Protein AF-A0A3C0IX50-F1 (afdb_monomer_lite)

Radius of gyration: 24.24 Å; chains: 1; bounding box: 58×66×54 Å

Foldseek 3Di:
DCVVCVVVVQCCCLQQQLWHWDDDPVDIDIHADALDDDPVPDDPLQDDPLLVQLLVQVLVVLVPPDAQDKDKPVVSLVSCVVPGDVVVVQDLVDLVNLVSNLSSVVVCVVQPQKPWPDFDSVCCSVPVPGMTMIGGHPCSVVPDDDFPDDPVVDPDPVSRSVRSLVSSVVVNVVPPDPDDDPPPPPDDDDDDDDPDPPSSLSNNLSSCCVVPQKDFFDPPPVDTRPSLVVCVVCVVVVQCVDVVPHQWGWDDDPGMIGTDRPDPPPPDPDPPDPDVVNVVVVVVVVVVVVCVVVVVDDDDD

Sequence (301 aa):
MVREREAVLRTYAMDKLGFRLVVHRYFARLEKIPARPEAYMGIPEFKLPMDYALFCCILAYLDRKAVEEQFLLSEVCDDLMATCPAEIGLDWVQYEHRKSLVRALTFAKSVGIIQPVEGDVEQFSFRPETEVLYDVTVVSRYFMRPYPKDLSEFATMRELLAASWIETEAGADVGADLGSDVEDVETVGQTGDNRESTAARRHRIYRELFLCPALYGSESSGSLDPDMVYLRNYRNRIQEDIEARTDFRLELYRNCAMLVLPERRMRYTTYPDAKGISDISLQFAAVARQALAAGELQMQP

pLDDT: mean 80.1, std 16.89, range [29.3, 96.75]

Structure (mmCIF, N/CA/C/O backbone):
data_AF-A0A3C0IX50-F1
#
_entry.id   AF-A0A3C0IX50-F1
#
loop_
_atom_site.group_PDB
_atom_site.id
_atom_site.type_symbol
_atom_site.label_atom_id
_atom_site.label_alt_id
_atom_site.label_comp_id
_atom_site.label_asym_id
_atom_site.label_entity_id
_atom_site.label_seq_id
_atom_site.pdbx_PDB_ins_code
_atom_site.Cartn_x
_atom_site.Cartn_y
_atom_site.Cartn_z
_atom_site.occupancy
_atom_site.B_iso_or_equiv
_atom_site.auth_seq_id
_atom_site.auth_comp_id
_atom_site.auth_asym_id
_atom_site.auth_atom_id
_atom_site.pdbx_PDB_model_num
ATOM 1 N N . MET A 1 1 ? -12.638 -12.725 -15.516 1.00 64.31 1 MET A N 1
ATOM 2 C CA . MET A 1 1 ? -11.394 -12.205 -16.135 1.00 64.31 1 MET A CA 1
ATOM 3 C C . MET A 1 1 ? -10.105 -12.533 -15.365 1.00 64.31 1 MET A C 1
ATOM 5 O O . MET A 1 1 ? -9.322 -13.308 -15.889 1.00 64.31 1 MET A O 1
ATOM 9 N N . VAL A 1 2 ? -9.839 -12.002 -14.154 1.00 75.06 2 VAL A N 1
ATOM 10 C CA . VAL A 1 2 ? -8.566 -12.299 -13.435 1.00 75.06 2 VAL A CA 1
ATOM 11 C C . VAL A 1 2 ? -8.485 -13.760 -12.973 1.00 75.06 2 VAL A C 1
ATOM 13 O O . VAL A 1 2 ? -7.461 -14.398 -13.176 1.00 75.06 2 VAL A O 1
ATOM 16 N N . ARG A 1 3 ? -9.578 -14.319 -12.432 1.00 76.88 3 ARG A N 1
ATOM 17 C CA . ARG A 1 3 ? -9.636 -15.732 -12.000 1.00 76.88 3 ARG A CA 1
ATOM 18 C C . ARG A 1 3 ? -9.418 -16.724 -13.139 1.00 76.88 3 ARG A C 1
ATOM 20 O O . ARG A 1 3 ? -8.683 -17.684 -12.989 1.00 76.88 3 ARG A O 1
ATOM 27 N N . GLU A 1 4 ? -10.018 -16.459 -14.295 1.00 81.25 4 GLU A N 1
ATOM 28 C CA . GLU A 1 4 ? -9.887 -17.313 -15.486 1.00 81.25 4 GLU A CA 1
ATOM 29 C C . GLU A 1 4 ? -8.448 -17.385 -16.015 1.00 81.25 4 GLU A C 1
ATOM 31 O O . GLU A 1 4 ? -8.086 -18.356 -16.669 1.00 81.25 4 GLU A O 1
ATOM 36 N N . ARG A 1 5 ? -7.629 -16.358 -15.754 1.00 85.06 5 ARG A N 1
ATOM 37 C CA . ARG A 1 5 ? -6.235 -16.266 -16.215 1.00 85.06 5 ARG A CA 1
ATOM 38 C C . ARG A 1 5 ? -5.230 -16.268 -15.066 1.00 85.06 5 ARG A C 1
ATOM 40 O O . ARG A 1 5 ? -4.091 -15.848 -15.253 1.00 85.06 5 ARG A O 1
ATOM 47 N N . GLU A 1 6 ? -5.638 -16.736 -13.890 1.00 86.19 6 GLU A N 1
ATOM 48 C CA . GLU A 1 6 ? -4.839 -16.688 -12.664 1.00 86.19 6 GLU A CA 1
ATOM 49 C C . GLU A 1 6 ? -3.461 -17.324 -12.843 1.00 86.19 6 GLU A C 1
ATOM 51 O O . GLU A 1 6 ? -2.470 -16.701 -12.480 1.00 86.19 6 GLU A O 1
ATOM 56 N N . ALA A 1 7 ? -3.389 -18.519 -13.440 1.00 85.69 7 ALA A N 1
ATOM 57 C CA . ALA A 1 7 ? -2.127 -19.227 -13.642 1.00 85.69 7 ALA A CA 1
ATOM 58 C C . ALA A 1 7 ? -1.142 -18.395 -14.478 1.00 85.69 7 ALA A C 1
ATOM 60 O O . ALA A 1 7 ? -0.036 -18.113 -14.033 1.00 85.69 7 ALA A O 1
ATOM 61 N N . VAL A 1 8 ? -1.584 -17.909 -15.641 1.00 86.88 8 VAL A N 1
ATOM 62 C CA . VAL A 1 8 ? -0.748 -17.109 -16.552 1.00 86.88 8 VAL A CA 1
ATOM 63 C C . VAL A 1 8 ? -0.306 -15.798 -15.897 1.00 86.88 8 VAL A C 1
ATOM 65 O O . VAL A 1 8 ? 0.851 -15.399 -16.023 1.00 86.88 8 VAL A O 1
ATOM 68 N N . LEU A 1 9 ? -1.216 -15.126 -15.185 1.00 86.44 9 LEU A N 1
ATOM 69 C CA . LEU A 1 9 ? -0.918 -13.868 -14.502 1.00 86.44 9 LEU A CA 1
ATOM 70 C C . LEU A 1 9 ? 0.032 -14.068 -13.318 1.00 86.44 9 LEU A C 1
ATOM 72 O O . LEU A 1 9 ? 0.926 -13.249 -13.126 1.00 86.44 9 LEU A O 1
ATOM 76 N N . ARG A 1 10 ? -0.139 -15.147 -12.547 1.00 87.06 10 ARG A N 1
ATOM 77 C CA . ARG A 1 10 ? 0.729 -15.497 -11.419 1.00 87.06 10 ARG A CA 1
ATOM 78 C C . ARG A 1 10 ? 2.140 -15.813 -11.900 1.00 87.06 10 ARG A C 1
ATOM 80 O O . ARG A 1 10 ? 3.077 -15.238 -11.359 1.00 87.06 10 ARG A O 1
ATOM 87 N N . THR A 1 11 ? 2.281 -16.653 -12.925 1.00 85.38 11 THR A N 1
ATOM 88 C CA . THR A 1 11 ? 3.582 -16.990 -13.521 1.00 85.38 11 THR A CA 1
ATOM 89 C C . THR A 1 11 ? 4.278 -15.740 -14.047 1.00 85.38 11 THR A C 1
ATOM 91 O O . THR A 1 11 ? 5.413 -15.469 -13.680 1.00 85.38 11 THR A O 1
ATOM 94 N N . TYR A 1 12 ? 3.585 -14.899 -14.823 1.00 86.25 12 TYR A N 1
ATOM 95 C CA . TYR A 1 12 ? 4.187 -13.661 -15.321 1.00 86.25 12 TYR A CA 1
ATOM 96 C C . TYR A 1 12 ? 4.609 -12.710 -14.190 1.00 86.25 12 TYR A C 1
ATOM 98 O O . TYR A 1 12 ? 5.730 -12.196 -14.197 1.00 86.25 12 TYR A O 1
ATOM 106 N N . ALA A 1 13 ? 3.726 -12.481 -13.211 1.00 87.31 13 ALA A N 1
ATOM 107 C CA . ALA A 1 13 ? 4.009 -11.605 -12.080 1.00 87.31 13 ALA A CA 1
ATOM 108 C C . ALA A 1 13 ? 5.220 -12.094 -11.278 1.00 87.31 13 ALA A C 1
ATOM 110 O O . ALA A 1 13 ? 6.080 -11.284 -10.938 1.00 87.31 13 ALA A O 1
ATOM 111 N N . MET A 1 14 ? 5.323 -13.398 -11.032 1.00 85.06 14 MET A N 1
ATOM 112 C CA . MET A 1 14 ? 6.424 -13.976 -10.271 1.00 85.06 14 MET A CA 1
ATOM 113 C C . MET A 1 14 ? 7.727 -14.004 -11.076 1.00 85.06 14 MET A C 1
ATOM 115 O O . MET A 1 14 ? 8.738 -13.455 -10.647 1.00 85.06 14 MET A O 1
ATOM 119 N N . ASP A 1 15 ? 7.713 -14.555 -12.285 1.00 84.38 15 ASP A N 1
ATOM 120 C CA . ASP A 1 15 ? 8.942 -14.799 -13.040 1.00 84.38 15 ASP A CA 1
ATOM 121 C C . ASP A 1 15 ? 9.597 -13.500 -13.509 1.00 84.38 15 ASP A C 1
ATOM 123 O O . ASP A 1 15 ? 10.828 -13.385 -13.516 1.00 84.38 15 ASP A O 1
ATOM 127 N N . LYS A 1 16 ? 8.789 -12.511 -13.909 1.00 84.06 16 LYS A N 1
ATOM 128 C CA . LYS A 1 16 ? 9.282 -11.260 -14.505 1.00 84.06 16 LYS A CA 1
ATOM 129 C C . LYS A 1 16 ? 9.413 -10.135 -13.498 1.00 84.06 16 LYS A C 1
ATOM 131 O O . LYS A 1 16 ? 10.441 -9.467 -13.479 1.00 84.06 16 LYS A O 1
ATOM 136 N N . LEU A 1 17 ? 8.395 -9.933 -12.664 1.00 84.31 17 LEU A N 1
ATOM 137 C CA . LEU A 1 17 ? 8.354 -8.819 -11.711 1.00 84.31 17 LEU A CA 1
ATOM 138 C C . LEU A 1 17 ? 8.765 -9.245 -10.298 1.00 84.31 17 LEU A C 1
ATOM 140 O O . LEU A 1 17 ? 9.033 -8.394 -9.451 1.00 84.31 17 LEU A O 1
ATOM 144 N N . GLY A 1 18 ? 8.783 -10.547 -10.012 1.00 83.62 18 GLY A N 1
ATOM 145 C CA . GLY A 1 18 ? 8.965 -11.040 -8.657 1.00 83.62 18 GLY A CA 1
ATOM 146 C C . GLY A 1 18 ? 7.805 -10.677 -7.728 1.00 83.62 18 GLY A C 1
ATOM 147 O O . GLY A 1 18 ? 8.015 -10.491 -6.536 1.00 83.62 18 GLY A O 1
ATOM 148 N N . PHE A 1 19 ? 6.601 -10.452 -8.252 1.00 87.75 19 PHE A N 1
ATOM 149 C CA . PHE A 1 19 ? 5.441 -10.076 -7.449 1.00 87.75 19 PHE A CA 1
ATOM 150 C C . PHE A 1 19 ? 4.563 -11.284 -7.160 1.00 87.75 19 PHE A C 1
ATOM 152 O O . PHE A 1 19 ? 4.192 -12.039 -8.060 1.00 87.75 19 PHE A O 1
ATOM 159 N N . ARG A 1 20 ? 4.142 -11.409 -5.902 1.00 85.31 20 ARG A N 1
ATOM 160 C CA . ARG A 1 20 ? 3.180 -12.428 -5.496 1.00 85.31 20 ARG A CA 1
ATOM 161 C C . ARG A 1 20 ? 1.766 -11.983 -5.867 1.00 85.31 20 ARG A C 1
ATOM 163 O O . ARG A 1 20 ? 1.311 -10.914 -5.456 1.00 85.31 20 ARG A O 1
ATOM 170 N N . LEU A 1 21 ? 1.060 -12.821 -6.626 1.00 88.12 21 LEU A N 1
ATOM 171 C CA . LEU A 1 21 ? -0.357 -12.640 -6.941 1.00 88.12 21 LEU A CA 1
ATOM 172 C C . LEU A 1 21 ? -1.217 -13.571 -6.078 1.00 88.12 21 LEU A C 1
ATOM 174 O O . LEU A 1 21 ? -1.227 -14.792 -6.269 1.00 88.12 21 LEU A O 1
ATOM 178 N N . VAL A 1 22 ? -1.985 -12.974 -5.170 1.00 87.19 22 VAL A N 1
ATOM 179 C CA . VAL A 1 22 ? -2.975 -13.656 -4.333 1.00 87.19 22 VAL A CA 1
ATOM 180 C C . VAL A 1 22 ? -4.354 -13.453 -4.949 1.00 87.19 22 VAL A C 1
ATOM 182 O O . VAL A 1 22 ? -4.830 -12.324 -5.073 1.00 87.19 22 VAL A O 1
ATOM 185 N N . VAL A 1 23 ? -5.010 -14.546 -5.333 1.00 87.62 23 VAL A N 1
ATOM 186 C CA . VAL A 1 23 ? -6.378 -14.519 -5.861 1.00 87.62 23 VAL A CA 1
ATOM 187 C C . VAL A 1 23 ? -7.292 -15.177 -4.843 1.00 87.62 23 VAL A C 1
ATOM 189 O O . VAL A 1 23 ? -7.172 -16.360 -4.546 1.00 87.62 23 VAL A O 1
ATOM 192 N N . HIS A 1 24 ? -8.202 -14.385 -4.292 1.00 87.56 24 HIS A N 1
ATOM 193 C CA . HIS A 1 24 ? -9.189 -14.817 -3.318 1.00 87.56 24 HIS A CA 1
ATOM 194 C C . HIS A 1 24 ? -10.606 -14.751 -3.921 1.00 87.56 24 HIS A C 1
ATOM 196 O O . HIS A 1 24 ? -10.863 -14.111 -4.952 1.00 87.56 24 HIS A O 1
ATOM 202 N N . ARG A 1 25 ? -11.580 -15.392 -3.259 1.00 85.25 25 ARG A N 1
ATOM 203 C CA . ARG A 1 25 ? -12.992 -15.405 -3.692 1.00 85.25 25 ARG A CA 1
ATOM 204 C C . ARG A 1 25 ? -13.685 -14.036 -3.677 1.00 85.25 25 ARG A C 1
ATOM 206 O O . ARG A 1 25 ? -14.747 -13.911 -4.284 1.00 85.25 25 ARG A O 1
ATOM 213 N N . TYR A 1 26 ? -13.077 -13.005 -3.092 1.00 84.31 26 TYR A N 1
ATOM 214 C CA . TYR A 1 26 ? -13.629 -11.640 -3.082 1.00 84.31 26 TYR A CA 1
ATOM 215 C C . TYR A 1 26 ? -12.727 -10.587 -3.726 1.00 84.31 26 TYR A C 1
ATOM 217 O O . TYR A 1 26 ? -13.220 -9.554 -4.157 1.00 84.31 26 TYR A O 1
ATOM 225 N N . PHE A 1 27 ? -11.427 -10.845 -3.847 1.00 86.50 27 PHE A N 1
ATOM 226 C CA . PHE A 1 27 ? -10.475 -9.862 -4.357 1.00 86.50 27 PHE A CA 1
ATOM 227 C C . PHE A 1 27 ? -9.272 -10.544 -5.008 1.00 86.50 27 PHE A C 1
ATOM 229 O O . PHE A 1 27 ? -9.035 -11.737 -4.818 1.00 86.50 27 PHE A O 1
ATOM 236 N N . ALA A 1 28 ? -8.496 -9.771 -5.759 1.00 88.81 28 ALA A N 1
ATOM 237 C CA . ALA A 1 28 ? -7.160 -10.146 -6.197 1.00 88.81 28 ALA A CA 1
ATOM 238 C C . ALA A 1 28 ? -6.177 -9.080 -5.705 1.00 88.81 28 ALA A C 1
ATOM 240 O O . ALA A 1 28 ? -6.442 -7.886 -5.844 1.00 88.81 28 ALA A O 1
ATOM 241 N N . ARG A 1 29 ? -5.060 -9.511 -5.123 1.00 89.25 29 ARG A N 1
ATOM 242 C CA . ARG A 1 29 ? -4.009 -8.659 -4.562 1.00 89.25 29 ARG A CA 1
ATOM 243 C C . ARG A 1 29 ? -2.690 -8.997 -5.241 1.00 89.25 29 ARG A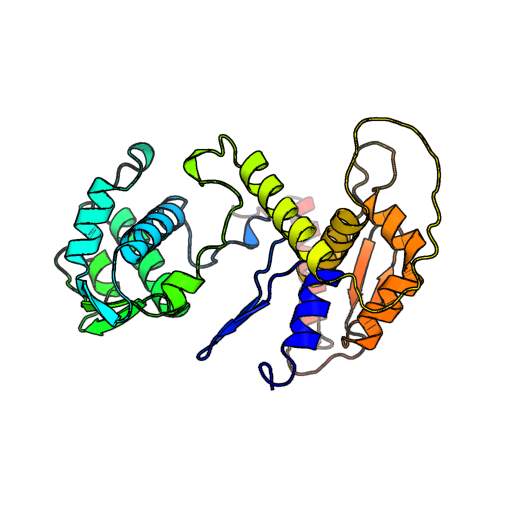 C 1
ATOM 245 O O . ARG A 1 29 ? -2.287 -10.156 -5.267 1.00 89.25 29 ARG A O 1
ATOM 252 N N . LEU A 1 30 ? -2.016 -7.975 -5.758 1.00 89.44 30 LEU A N 1
ATOM 253 C CA . LEU A 1 30 ? -0.656 -8.076 -6.275 1.00 89.44 30 LEU A CA 1
ATOM 254 C C . LEU A 1 30 ? 0.292 -7.367 -5.306 1.00 89.44 30 LEU A C 1
ATOM 256 O O . LEU A 1 30 ? 0.150 -6.167 -5.072 1.00 89.44 30 LEU A O 1
ATOM 260 N N . GLU A 1 31 ? 1.250 -8.103 -4.754 1.00 87.25 31 GLU A N 1
ATOM 261 C CA . GLU A 1 31 ? 2.217 -7.578 -3.789 1.00 87.25 31 GLU A CA 1
ATOM 262 C C . GLU A 1 31 ? 3.341 -6.839 -4.515 1.00 87.25 31 GLU A C 1
ATOM 264 O O . GLU A 1 31 ? 4.321 -7.437 -4.957 1.00 87.25 31 GLU A O 1
ATOM 269 N N . LYS A 1 32 ? 3.177 -5.522 -4.669 1.00 86.44 32 LYS A N 1
ATOM 270 C CA . LYS A 1 32 ? 4.170 -4.660 -5.314 1.00 86.44 32 LYS A CA 1
ATOM 271 C C . LYS A 1 32 ? 5.236 -4.247 -4.307 1.00 86.44 32 LYS A C 1
ATOM 273 O O . LYS A 1 32 ? 4.922 -3.675 -3.265 1.00 86.44 32 LYS A O 1
ATOM 278 N N . ILE A 1 33 ? 6.492 -4.514 -4.641 1.00 82.69 33 ILE A N 1
ATOM 279 C CA . ILE A 1 33 ? 7.654 -4.141 -3.834 1.00 82.69 33 ILE A CA 1
ATOM 280 C C . ILE A 1 33 ? 8.562 -3.277 -4.708 1.00 82.69 33 ILE A C 1
ATOM 282 O O . ILE A 1 33 ? 9.005 -3.757 -5.755 1.00 82.69 33 ILE A O 1
ATOM 286 N N . PRO A 1 34 ? 8.822 -2.013 -4.335 1.00 83.31 34 PRO A N 1
ATOM 287 C CA . PRO A 1 34 ? 9.730 -1.176 -5.098 1.00 83.31 34 PRO A CA 1
ATOM 288 C C . PRO A 1 34 ? 11.158 -1.709 -5.015 1.00 83.31 34 PRO A C 1
ATOM 290 O O . PRO A 1 34 ? 11.591 -2.208 -3.977 1.00 83.31 34 PRO A O 1
ATOM 293 N N . ALA A 1 35 ? 11.896 -1.575 -6.117 1.00 80.69 35 ALA A N 1
ATOM 294 C CA . ALA A 1 35 ? 13.324 -1.872 -6.153 1.00 80.69 35 ALA A CA 1
ATOM 295 C C . ALA A 1 35 ? 14.106 -0.995 -5.164 1.00 80.69 35 ALA A C 1
ATOM 297 O O . ALA A 1 35 ? 14.978 -1.478 -4.443 1.00 80.69 35 ALA A O 1
ATOM 298 N N . ARG A 1 36 ? 13.754 0.292 -5.119 1.00 80.00 36 ARG A N 1
ATOM 299 C CA . ARG A 1 36 ? 14.287 1.291 -4.196 1.00 80.00 36 ARG A CA 1
ATOM 300 C C . ARG A 1 36 ? 13.100 2.039 -3.587 1.00 80.00 36 ARG A C 1
ATOM 302 O O . ARG A 1 36 ? 12.340 2.641 -4.345 1.00 80.00 36 ARG A O 1
ATOM 309 N N . PRO A 1 37 ? 12.869 1.941 -2.268 1.00 82.94 37 PRO A N 1
ATOM 310 C CA . PRO A 1 37 ? 11.805 2.692 -1.616 1.00 82.94 37 PRO A CA 1
ATOM 311 C C . PRO A 1 37 ? 12.089 4.194 -1.681 1.00 82.94 37 PRO A C 1
ATOM 313 O O . PRO A 1 37 ? 13.167 4.632 -1.291 1.00 82.94 37 PRO A O 1
ATOM 316 N N . GLU A 1 38 ? 11.106 4.969 -2.126 1.00 82.44 38 GLU A N 1
ATOM 317 C CA . GLU A 1 38 ? 11.165 6.432 -2.160 1.00 82.44 38 GLU A CA 1
ATOM 318 C C . GLU A 1 38 ? 10.109 7.034 -1.228 1.00 82.44 38 GLU A C 1
ATOM 320 O O . GLU A 1 38 ? 9.065 6.427 -0.980 1.00 82.44 38 GLU A O 1
ATOM 325 N N . ALA A 1 39 ? 10.338 8.256 -0.738 1.00 80.44 39 ALA A N 1
ATOM 326 C CA . ALA A 1 39 ? 9.450 8.906 0.235 1.00 80.44 39 ALA A CA 1
ATOM 327 C C . ALA A 1 39 ? 7.996 9.064 -0.260 1.00 80.44 39 ALA A C 1
ATOM 329 O O . ALA A 1 39 ? 7.060 9.009 0.533 1.00 80.44 39 ALA A O 1
ATOM 330 N N . TYR A 1 40 ? 7.793 9.213 -1.573 1.00 81.69 40 TYR A N 1
ATOM 331 C CA . TYR A 1 40 ? 6.466 9.346 -2.184 1.00 81.69 40 TYR A CA 1
ATOM 332 C C . TYR A 1 40 ? 5.727 8.009 -2.370 1.00 81.69 40 TYR A C 1
ATOM 334 O O . TYR A 1 40 ? 4.562 8.014 -2.759 1.00 81.69 40 TYR A O 1
ATOM 342 N N . MET A 1 41 ? 6.384 6.866 -2.131 1.00 84.25 41 MET A N 1
ATOM 343 C CA . MET A 1 41 ? 5.791 5.529 -2.294 1.00 84.25 41 MET A CA 1
ATOM 344 C C . MET A 1 41 ? 5.033 5.043 -1.051 1.00 84.25 41 MET A C 1
ATOM 346 O O . MET A 1 41 ? 4.517 3.925 -1.046 1.00 84.25 41 MET A O 1
ATOM 350 N N . GLY A 1 42 ? 5.001 5.850 0.011 1.00 86.81 42 G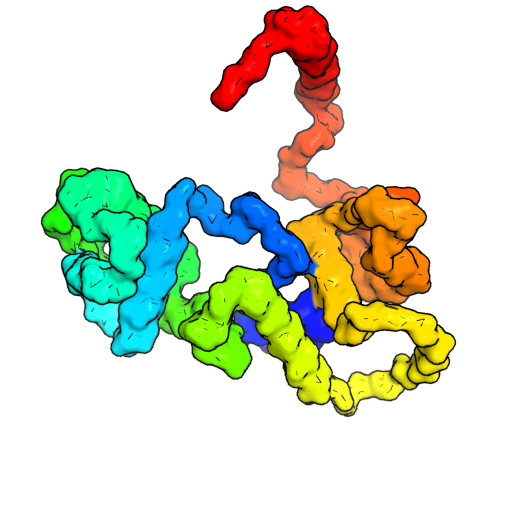LY A N 1
ATOM 351 C CA . GLY A 1 42 ? 4.207 5.586 1.204 1.00 86.81 42 GLY A CA 1
ATOM 352 C C . GLY A 1 42 ? 2.707 5.805 0.988 1.00 86.81 42 GLY A C 1
ATOM 353 O O . GLY A 1 42 ? 2.233 6.040 -0.121 1.00 86.81 42 GLY A O 1
ATOM 354 N N . ILE A 1 43 ? 1.956 5.743 2.084 1.00 90.94 43 ILE A N 1
ATOM 355 C CA . ILE A 1 43 ? 0.529 6.065 2.124 1.00 90.94 43 ILE A CA 1
ATOM 356 C C . ILE A 1 43 ? 0.390 7.596 2.063 1.00 90.94 43 ILE A C 1
ATOM 358 O O . ILE A 1 43 ? 0.832 8.260 3.005 1.00 90.94 43 ILE A O 1
ATOM 362 N N . PRO A 1 44 ? -0.197 8.180 0.999 1.00 89.25 44 PRO A N 1
ATOM 363 C CA . PRO A 1 44 ? -0.251 9.636 0.821 1.00 89.25 44 PRO A CA 1
ATOM 364 C C . PRO A 1 44 ? -1.007 10.372 1.933 1.00 89.25 44 PRO A C 1
A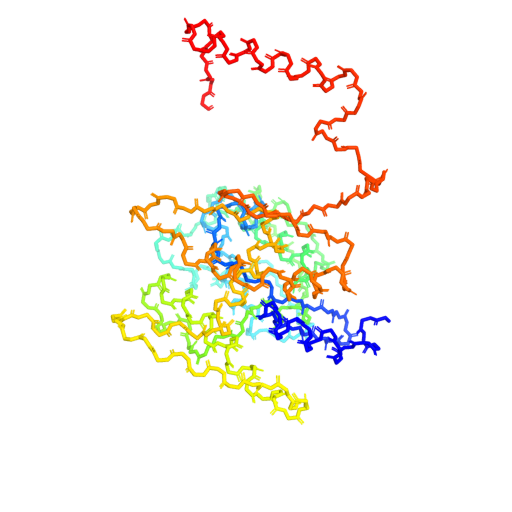TOM 366 O O . PRO A 1 44 ? -0.722 11.532 2.229 1.00 89.25 44 PRO A O 1
ATOM 369 N N . GLU A 1 45 ? -1.982 9.708 2.552 1.00 91.50 45 GLU A N 1
ATOM 370 C CA . GLU A 1 45 ? -2.772 10.254 3.650 1.00 91.50 45 GLU A CA 1
ATOM 371 C C . GLU A 1 45 ? -1.965 10.361 4.951 1.00 91.50 45 GLU A C 1
ATOM 373 O O . GLU A 1 45 ? -2.320 11.167 5.814 1.00 91.50 45 GLU A O 1
ATOM 378 N N . PHE A 1 46 ? -0.895 9.574 5.103 1.00 94.25 46 PHE A N 1
ATOM 379 C CA . PHE A 1 46 ? -0.080 9.540 6.315 1.00 94.25 46 PHE A CA 1
ATOM 380 C C . PHE A 1 46 ? 0.964 10.652 6.276 1.00 94.25 46 PHE A C 1
ATOM 382 O O . PHE A 1 46 ? 1.796 10.738 5.376 1.00 94.25 46 PHE A O 1
ATOM 389 N N . LYS A 1 47 ? 0.915 11.514 7.289 1.00 91.06 47 LYS A N 1
ATOM 390 C CA . LYS A 1 47 ? 1.735 12.722 7.409 1.00 91.06 47 LYS A CA 1
ATOM 391 C C . LYS A 1 47 ? 2.818 12.588 8.467 1.00 91.06 47 LYS A C 1
ATOM 393 O O . LYS A 1 47 ? 3.846 13.248 8.362 1.00 91.06 47 LYS A O 1
ATOM 398 N N . LEU A 1 48 ? 2.579 11.772 9.493 1.00 91.31 48 LEU A N 1
ATOM 399 C CA . LEU A 1 48 ? 3.479 11.602 10.629 1.00 91.31 48 LEU A CA 1
ATOM 400 C C . LEU A 1 48 ? 3.937 10.140 10.743 1.00 91.31 48 LEU A C 1
ATOM 402 O O . LEU A 1 48 ? 3.156 9.239 10.435 1.00 91.31 48 LEU A O 1
ATOM 406 N N . PRO A 1 49 ? 5.148 9.867 11.269 1.00 90.81 49 PRO A N 1
ATOM 407 C CA . PRO A 1 49 ? 5.581 8.500 11.586 1.00 90.81 49 PRO A CA 1
ATOM 408 C C . PRO A 1 49 ? 4.601 7.757 12.506 1.00 90.81 49 PRO A C 1
ATOM 410 O O . PRO A 1 49 ? 4.416 6.548 12.386 1.00 90.81 49 PRO A O 1
ATOM 413 N N . MET A 1 50 ? 3.919 8.501 13.380 1.00 92.06 50 MET A N 1
ATOM 414 C CA . MET A 1 50 ? 2.870 7.989 14.258 1.00 92.06 50 MET A CA 1
ATOM 415 C C . MET A 1 50 ? 1.701 7.356 13.494 1.00 92.06 50 MET A C 1
ATOM 417 O O . MET A 1 50 ? 1.146 6.374 13.970 1.00 92.06 50 MET A O 1
ATOM 421 N N . ASP A 1 51 ? 1.351 7.865 12.309 1.00 94.62 51 ASP A N 1
ATOM 422 C CA . ASP A 1 51 ? 0.256 7.312 11.500 1.00 94.62 51 ASP A CA 1
ATOM 423 C C . ASP A 1 51 ? 0.561 5.862 11.108 1.00 94.62 51 ASP A C 1
ATOM 425 O O . ASP A 1 51 ? -0.275 4.974 11.266 1.00 94.62 51 ASP A O 1
ATOM 429 N N . TYR A 1 52 ? 1.801 5.613 10.673 1.00 92.50 52 TYR A N 1
ATOM 430 C CA . TYR A 1 52 ? 2.285 4.276 10.340 1.00 92.50 52 TYR A CA 1
ATOM 431 C C . TYR A 1 52 ? 2.324 3.368 11.563 1.00 92.50 52 TYR A C 1
ATOM 433 O O . TYR A 1 52 ? 1.900 2.219 11.483 1.00 92.50 52 TYR A O 1
ATOM 441 N N . ALA A 1 53 ? 2.810 3.871 12.695 1.00 91.69 53 ALA A N 1
ATOM 442 C CA . ALA A 1 53 ? 2.908 3.069 13.904 1.00 91.69 53 ALA A CA 1
ATOM 443 C C . ALA A 1 53 ? 1.535 2.665 14.456 1.00 91.69 53 ALA A C 1
ATOM 445 O O . ALA A 1 53 ? 1.320 1.490 14.752 1.00 91.69 53 ALA A O 1
ATOM 446 N N . LEU A 1 54 ? 0.589 3.609 14.529 1.00 94.12 54 LEU A N 1
ATOM 447 C CA . LEU A 1 54 ? -0.788 3.325 14.934 1.00 94.12 54 LEU A CA 1
ATOM 448 C C . LEU A 1 54 ? -1.443 2.341 13.970 1.00 94.12 54 LEU A C 1
ATOM 450 O O . LEU A 1 54 ? -2.089 1.397 14.410 1.00 94.12 54 LEU A O 1
ATOM 454 N N . PHE A 1 55 ? -1.228 2.507 12.665 1.00 95.00 55 PHE A N 1
ATOM 455 C CA . PHE A 1 55 ? -1.738 1.572 11.672 1.00 95.00 55 PHE A CA 1
ATOM 456 C C . PHE A 1 55 ? -1.169 0.154 11.846 1.00 95.00 55 PHE A C 1
ATOM 458 O O . PHE A 1 55 ? -1.934 -0.807 11.839 1.00 95.00 55 PHE A O 1
ATOM 465 N N . CYS A 1 56 ? 0.137 0.003 12.085 1.00 91.19 56 CYS A N 1
ATOM 466 C CA . CYS A 1 56 ? 0.740 -1.297 12.396 1.00 91.19 56 CYS A CA 1
ATOM 467 C C . CYS A 1 56 ? 0.142 -1.925 13.663 1.00 91.19 56 CYS A C 1
ATOM 469 O O . CYS A 1 56 ? -0.133 -3.124 13.684 1.00 91.19 56 CYS A O 1
ATOM 471 N N . CYS A 1 57 ? -0.102 -1.126 14.702 1.00 91.88 57 CYS A N 1
ATOM 472 C CA . CYS A 1 57 ? -0.713 -1.614 15.935 1.00 91.88 57 CYS A CA 1
ATOM 473 C C . CYS A 1 57 ? -2.189 -2.008 15.731 1.00 91.88 57 CYS A C 1
ATOM 475 O O . CYS A 1 57 ? -2.616 -3.033 16.253 1.00 91.88 57 CYS A O 1
ATOM 477 N N . ILE A 1 58 ? -2.946 -1.274 14.904 1.00 94.50 58 ILE A N 1
ATOM 478 C CA . ILE A 1 58 ? -4.306 -1.664 14.492 1.00 94.50 58 ILE A CA 1
ATOM 479 C C . ILE A 1 58 ? -4.271 -3.021 13.785 1.00 94.50 58 ILE A C 1
ATOM 481 O O . ILE A 1 58 ? -5.078 -3.893 14.091 1.00 94.50 58 ILE A O 1
ATOM 485 N N . LEU A 1 59 ? -3.327 -3.238 12.865 1.00 92.81 59 LEU A N 1
ATOM 486 C CA . LEU A 1 59 ? -3.186 -4.532 12.192 1.00 92.81 59 LEU A CA 1
ATOM 487 C C . LEU A 1 59 ? -2.883 -5.661 13.186 1.00 92.81 59 LEU A C 1
ATOM 489 O O . LEU A 1 59 ? -3.471 -6.733 13.073 1.00 92.81 59 LEU A O 1
ATOM 493 N N . ALA A 1 60 ? -2.025 -5.413 14.179 1.00 90.94 60 ALA A N 1
ATOM 494 C CA . ALA A 1 60 ? -1.726 -6.379 15.236 1.00 90.94 60 ALA A CA 1
ATOM 495 C C . ALA A 1 60 ? -2.948 -6.687 16.123 1.00 90.94 60 ALA A C 1
ATOM 497 O O . ALA A 1 60 ? -3.160 -7.840 16.497 1.00 90.94 60 ALA A O 1
ATOM 498 N N . TYR A 1 61 ? -3.774 -5.682 16.427 1.00 93.50 61 TYR A N 1
ATOM 499 C CA . TYR A 1 61 ? -5.047 -5.867 17.127 1.00 93.50 61 TYR A CA 1
ATOM 500 C C . TYR A 1 61 ? -6.020 -6.732 16.314 1.00 93.50 61 TYR A C 1
ATOM 502 O O . TYR A 1 61 ? -6.551 -7.722 16.822 1.00 93.50 61 TYR A O 1
ATOM 510 N N . LEU A 1 62 ? -6.205 -6.408 15.030 1.00 93.94 62 LEU A N 1
ATOM 511 C CA . LEU A 1 62 ? -7.108 -7.128 14.127 1.00 93.94 62 LEU A CA 1
ATOM 512 C C . LEU A 1 62 ? -6.675 -8.578 13.891 1.00 93.94 62 LEU A C 1
ATOM 514 O O . LEU A 1 62 ? -7.518 -9.440 13.647 1.00 93.94 62 LEU A O 1
ATOM 518 N N . ASP A 1 63 ? -5.379 -8.876 13.987 1.00 90.19 63 ASP A N 1
ATOM 519 C CA . ASP A 1 63 ? -4.885 -10.240 13.812 1.00 90.19 63 ASP A CA 1
ATOM 520 C C . ASP A 1 63 ? -5.412 -11.196 14.903 1.00 90.19 63 ASP A C 1
ATOM 522 O O . ASP A 1 63 ? -5.659 -12.379 14.644 1.00 90.19 63 ASP A O 1
ATOM 526 N N . ARG A 1 64 ? -5.705 -10.671 16.099 1.00 91.44 64 ARG A N 1
ATOM 527 C CA . ARG A 1 64 ? -6.286 -11.430 17.220 1.00 91.44 64 ARG A CA 1
ATOM 528 C C . ARG A 1 64 ? -7.804 -11.628 17.122 1.00 91.44 64 ARG A C 1
ATOM 530 O O . ARG A 1 64 ? -8.351 -12.413 17.891 1.00 91.44 64 ARG A O 1
ATOM 537 N N . LYS A 1 65 ? -8.479 -10.940 16.197 1.00 93.12 65 LYS A N 1
ATOM 538 C CA . LYS A 1 65 ? -9.946 -10.894 16.064 1.00 93.12 65 LYS A CA 1
ATOM 539 C C . LYS A 1 65 ? -10.451 -11.781 14.932 1.00 93.12 65 LYS A C 1
ATOM 541 O O . LYS A 1 65 ? -9.838 -11.831 13.870 1.00 93.12 65 LYS A O 1
ATOM 546 N N . ALA A 1 66 ? -11.570 -12.475 15.098 1.00 92.19 66 ALA A N 1
ATOM 547 C CA . ALA A 1 66 ? -12.136 -13.281 14.019 1.00 92.19 66 ALA A CA 1
ATOM 548 C C . ALA A 1 66 ? -12.626 -12.404 12.847 1.00 92.19 66 ALA A C 1
ATOM 550 O O . ALA A 1 66 ? -12.928 -11.222 12.992 1.00 92.19 66 ALA A O 1
ATOM 551 N N . VAL A 1 67 ? -12.691 -12.988 11.649 1.00 91.00 67 VAL A N 1
ATOM 552 C CA . VAL A 1 67 ? -13.335 -12.335 10.498 1.00 91.00 67 VAL A CA 1
ATOM 553 C C . VAL A 1 67 ? -14.820 -12.143 10.814 1.00 91.00 67 VAL A C 1
ATOM 555 O O . VAL A 1 67 ? -15.427 -13.059 11.361 1.00 91.00 67 VAL A O 1
ATOM 558 N N . GLU A 1 68 ? -15.384 -10.990 10.443 1.00 91.31 68 GLU A N 1
ATOM 559 C CA . GLU A 1 68 ? -16.760 -10.570 10.766 1.00 91.31 68 GLU A CA 1
ATOM 560 C C . GLU A 1 68 ? -17.013 -10.360 12.274 1.00 91.31 68 GLU A C 1
ATOM 562 O O . GLU A 1 68 ? -18.155 -10.194 12.692 1.00 91.31 68 GLU A O 1
ATOM 567 N N . GLU A 1 69 ? -15.962 -10.327 13.104 1.00 95.75 69 GLU A N 1
ATOM 568 C CA . GLU A 1 69 ? -16.088 -9.918 14.504 1.00 95.75 69 GLU A CA 1
ATOM 569 C C . GLU A 1 69 ? -16.283 -8.401 14.610 1.00 95.75 69 GLU A C 1
ATOM 571 O O . GLU A 1 69 ? -15.615 -7.624 13.919 1.00 95.75 69 GLU A O 1
ATOM 576 N N . GLN A 1 70 ? -17.183 -8.001 15.507 1.00 96.19 70 GLN A N 1
ATOM 577 C CA . GLN A 1 70 ? -17.449 -6.610 15.846 1.00 96.19 70 GLN A CA 1
ATOM 578 C C . GLN A 1 70 ? -16.520 -6.107 16.942 1.00 96.19 70 GLN A C 1
ATOM 580 O O . GLN A 1 70 ? -16.238 -6.823 17.903 1.00 96.19 70 GLN A O 1
ATOM 585 N N . PHE A 1 71 ? -16.080 -4.859 16.816 1.00 96.31 71 PHE A N 1
ATOM 586 C CA . PHE A 1 71 ? -15.307 -4.181 17.848 1.00 96.31 71 PHE A CA 1
ATOM 587 C C . PHE A 1 71 ? -15.588 -2.678 17.871 1.00 96.31 71 PHE A C 1
ATOM 589 O O . PHE A 1 71 ? -15.966 -2.069 16.864 1.00 96.31 71 PHE A O 1
ATOM 596 N N . LEU A 1 72 ? -15.380 -2.080 19.040 1.00 96.38 72 LEU A N 1
ATOM 597 C CA . LEU A 1 72 ? -15.579 -0.655 19.273 1.00 96.38 72 LEU A CA 1
ATOM 598 C C . LEU A 1 72 ? -14.266 0.120 19.131 1.00 96.38 72 LEU A C 1
ATOM 600 O O . LEU A 1 72 ? -13.175 -0.395 19.381 1.00 96.38 72 LEU A O 1
ATOM 604 N N . LEU A 1 73 ? -14.371 1.398 18.765 1.00 94.69 73 LEU A N 1
ATOM 605 C CA . LEU A 1 73 ? -13.225 2.310 18.716 1.00 94.69 73 LEU A CA 1
ATOM 606 C C . LEU A 1 73 ? -12.520 2.437 20.077 1.00 94.69 73 LEU A C 1
ATOM 608 O O . LEU A 1 73 ? -11.296 2.505 20.129 1.00 94.69 73 LEU A O 1
ATOM 612 N N . SER A 1 74 ? -13.288 2.439 21.164 1.00 94.38 74 SER A N 1
ATOM 613 C CA . SER A 1 74 ? -12.795 2.481 22.544 1.00 94.38 74 SER A CA 1
ATOM 614 C C . SER A 1 74 ? -11.867 1.298 22.856 1.00 94.38 74 SER A C 1
ATOM 616 O O . SER A 1 74 ? -10.758 1.508 23.342 1.00 94.38 74 SER A O 1
ATOM 618 N N . GLU A 1 75 ? -12.252 0.079 22.464 1.00 94.62 75 GLU A N 1
ATOM 619 C CA . GLU A 1 75 ? -11.418 -1.122 22.626 1.00 94.62 75 GLU A CA 1
ATOM 620 C C . GLU A 1 75 ? -10.083 -1.011 21.884 1.00 94.62 75 GLU A C 1
ATOM 622 O O . GLU A 1 75 ? -9.041 -1.405 22.408 1.00 94.62 75 GLU A O 1
ATOM 627 N N . VAL A 1 76 ? -10.101 -0.459 20.666 1.00 94.31 76 VAL A N 1
ATOM 628 C CA . VAL A 1 76 ? -8.874 -0.221 19.896 1.00 94.31 76 VAL A CA 1
ATOM 629 C C . VAL A 1 76 ? -7.998 0.800 20.610 1.00 94.31 76 VAL A C 1
ATOM 631 O O . VAL A 1 76 ? -6.801 0.580 20.746 1.00 94.31 76 VAL A O 1
ATOM 634 N N . CYS A 1 77 ? -8.564 1.904 21.096 1.00 93.56 77 CYS A N 1
ATOM 635 C CA . CYS A 1 77 ? -7.812 2.925 21.824 1.00 93.56 77 CYS A CA 1
ATOM 636 C C . CYS A 1 77 ? -7.100 2.358 23.061 1.00 93.56 77 CYS A C 1
ATOM 638 O O . CYS A 1 77 ? -5.938 2.703 23.295 1.00 93.56 77 CYS A O 1
ATOM 640 N N . ASP A 1 78 ? -7.766 1.483 23.815 1.00 92.62 78 ASP A N 1
ATOM 641 C CA . ASP A 1 78 ? -7.199 0.834 24.999 1.00 92.62 78 ASP A CA 1
ATOM 642 C C . ASP A 1 78 ? -6.074 -0.142 24.632 1.00 92.62 78 ASP A C 1
ATOM 644 O O . ASP A 1 78 ? -4.994 -0.112 25.226 1.00 92.62 78 ASP A O 1
ATOM 648 N N . ASP A 1 79 ? -6.281 -0.962 23.601 1.00 93.25 79 ASP A N 1
ATOM 649 C CA . ASP A 1 79 ? -5.272 -1.912 23.131 1.00 93.25 79 ASP A CA 1
ATOM 650 C C . ASP A 1 79 ? -4.033 -1.217 22.549 1.00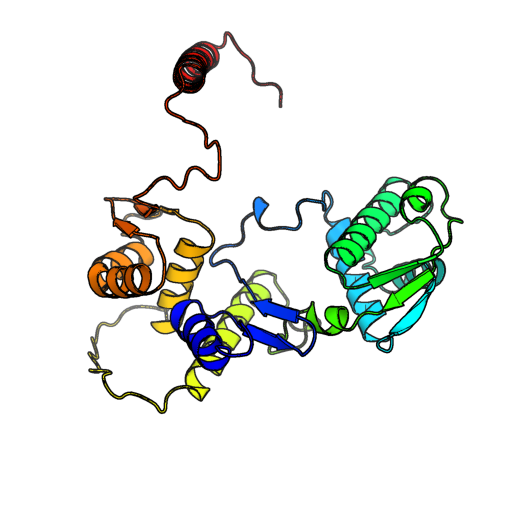 93.25 79 ASP A C 1
ATOM 652 O O . ASP A 1 79 ? -2.892 -1.623 22.793 1.00 93.25 79 ASP A O 1
ATOM 656 N N . LEU A 1 80 ? -4.247 -0.116 21.826 1.00 91.94 80 LEU A N 1
ATOM 657 C CA . LEU A 1 80 ? -3.177 0.709 21.286 1.00 91.94 80 LEU A CA 1
ATOM 658 C C . LEU A 1 80 ? -2.350 1.355 22.399 1.00 91.94 80 LEU A C 1
ATOM 660 O O . LEU A 1 80 ? -1.131 1.395 22.273 1.00 91.94 80 LEU A O 1
ATOM 664 N N . MET A 1 81 ? -2.953 1.804 23.505 1.00 89.25 81 MET A N 1
ATOM 665 C CA . MET A 1 81 ? -2.178 2.302 24.653 1.00 89.25 81 MET A CA 1
ATOM 666 C C . MET A 1 81 ? -1.287 1.222 25.277 1.00 89.25 81 MET A C 1
ATOM 668 O O . MET A 1 81 ? -0.221 1.546 25.795 1.00 89.25 81 MET A O 1
ATOM 672 N N . ALA A 1 82 ? -1.697 -0.048 25.216 1.00 88.19 82 ALA A N 1
ATOM 673 C CA . ALA A 1 82 ? -0.916 -1.164 25.743 1.00 88.19 82 ALA A CA 1
ATOM 674 C C . ALA A 1 82 ? 0.181 -1.653 24.779 1.00 88.19 82 ALA A C 1
ATOM 676 O O . ALA A 1 82 ? 1.230 -2.115 25.227 1.00 88.19 82 ALA A O 1
ATOM 677 N N . THR A 1 83 ? -0.061 -1.574 23.467 1.00 86.44 83 THR A N 1
ATOM 678 C CA . THR A 1 83 ? 0.791 -2.200 22.437 1.00 86.44 83 THR A CA 1
ATOM 679 C C . THR A 1 83 ? 1.730 -1.211 21.744 1.00 86.44 83 THR A C 1
ATOM 681 O O . THR A 1 83 ? 2.765 -1.608 21.207 1.00 86.44 83 THR A O 1
ATOM 684 N N . CYS A 1 84 ? 1.381 0.077 21.717 1.00 85.69 84 CYS A N 1
ATOM 685 C CA . CYS A 1 84 ? 2.161 1.090 21.015 1.00 85.69 84 CYS A CA 1
ATOM 686 C C . CYS A 1 84 ? 3.556 1.256 21.657 1.00 85.69 84 CYS A C 1
ATOM 688 O O . CYS A 1 84 ? 3.657 1.310 22.885 1.00 85.69 84 CYS A O 1
ATOM 690 N N . PRO A 1 85 ? 4.635 1.365 20.856 1.00 82.81 85 PRO A N 1
ATOM 691 C CA . PRO A 1 85 ? 5.980 1.597 21.374 1.00 82.81 85 PRO A CA 1
ATOM 692 C C . PRO A 1 85 ? 6.059 2.828 22.284 1.00 82.81 85 PRO A C 1
ATOM 694 O O . PRO A 1 85 ? 5.503 3.887 21.974 1.00 82.81 85 PRO A O 1
ATOM 697 N N . ALA A 1 86 ? 6.790 2.704 23.393 1.00 81.00 86 ALA A N 1
ATOM 698 C CA . ALA A 1 86 ? 6.896 3.754 24.407 1.00 81.00 86 ALA A CA 1
ATOM 699 C C . ALA A 1 86 ? 7.488 5.062 23.849 1.00 81.00 86 ALA A C 1
ATOM 701 O O . ALA A 1 86 ? 7.152 6.148 24.319 1.00 81.00 86 ALA A O 1
ATOM 702 N N . GLU A 1 87 ? 8.321 4.973 22.811 1.00 81.50 87 GLU A N 1
ATOM 703 C CA . GLU A 1 87 ? 8.953 6.105 22.129 1.00 81.50 87 GLU A CA 1
ATOM 704 C C . GLU A 1 87 ? 7.947 7.032 21.436 1.00 81.50 87 GLU A C 1
ATOM 706 O O . GLU A 1 87 ? 8.257 8.195 21.178 1.00 81.50 87 GLU A O 1
ATOM 711 N N . ILE A 1 88 ? 6.748 6.536 21.126 1.00 82.06 88 ILE A N 1
ATOM 712 C CA . ILE A 1 88 ? 5.700 7.311 20.452 1.00 82.06 88 ILE A CA 1
ATOM 713 C C . ILE A 1 88 ? 4.974 8.228 21.437 1.00 82.06 88 ILE A C 1
ATOM 715 O O . ILE A 1 88 ? 4.434 9.251 21.019 1.00 82.06 88 ILE A O 1
ATOM 719 N N . GLY A 1 89 ? 4.983 7.895 22.735 1.00 85.31 89 GLY A N 1
ATOM 720 C CA . GLY A 1 89 ? 4.346 8.704 23.776 1.00 85.31 89 GLY A CA 1
ATOM 721 C C . GLY A 1 89 ? 2.848 8.899 23.535 1.00 85.31 89 GLY A C 1
ATOM 722 O O . GLY A 1 89 ? 2.356 10.025 23.605 1.00 85.31 89 GLY A O 1
ATOM 723 N N . LEU A 1 90 ? 2.138 7.819 23.187 1.00 90.38 90 LEU A N 1
ATOM 724 C CA . LEU A 1 90 ? 0.727 7.874 22.814 1.00 90.38 90 LEU A CA 1
ATOM 725 C C . LEU A 1 90 ? -0.139 8.411 23.962 1.00 90.38 90 LEU A C 1
ATOM 727 O O . LEU A 1 90 ? -0.097 7.916 25.083 1.00 90.38 90 LEU A O 1
ATOM 731 N N . ASP A 1 91 ? -0.948 9.415 23.644 1.00 90.50 91 ASP A N 1
ATOM 732 C CA . ASP A 1 91 ? -1.805 10.118 24.598 1.00 90.50 91 ASP A CA 1
ATOM 733 C C . ASP A 1 91 ? -3.046 10.664 23.886 1.00 90.50 91 ASP A C 1
ATOM 735 O O . ASP A 1 91 ? -2.946 11.559 23.040 1.00 90.50 91 ASP A O 1
ATOM 739 N N . TRP A 1 92 ? -4.222 10.139 24.233 1.00 91.25 92 TRP A N 1
ATOM 740 C CA . TRP A 1 92 ? -5.491 10.525 23.619 1.00 91.25 92 TRP A CA 1
ATOM 741 C C . TRP A 1 92 ? -5.996 11.905 24.039 1.00 91.25 92 TRP A C 1
ATOM 743 O O . TRP A 1 92 ? -6.916 12.415 23.401 1.00 91.25 92 TRP A O 1
ATOM 753 N N . VAL A 1 93 ? -5.392 12.564 25.035 1.00 89.94 93 VAL A N 1
ATOM 754 C CA . VAL A 1 93 ? -5.677 13.974 25.358 1.00 89.94 93 VAL A CA 1
ATOM 755 C C . VAL A 1 93 ? -5.143 14.900 24.261 1.00 89.94 93 VAL A C 1
ATOM 757 O O . VAL A 1 93 ? -5.722 15.961 23.992 1.00 89.94 93 VAL A O 1
ATOM 760 N N . GLN A 1 94 ? -4.107 14.477 23.538 1.00 91.31 94 GLN A N 1
ATOM 761 C CA . GLN A 1 94 ? -3.500 15.266 22.473 1.00 91.31 94 GLN A CA 1
ATOM 762 C C . GLN A 1 94 ? -4.286 15.154 21.163 1.00 91.31 94 GLN A C 1
ATOM 764 O O . GLN A 1 94 ? -4.505 14.073 20.615 1.00 91.31 94 GLN A O 1
ATOM 769 N N . TYR A 1 95 ? -4.678 16.309 20.621 1.00 92.56 95 TYR A N 1
ATOM 770 C CA . TYR A 1 95 ? -5.435 16.397 19.368 1.00 92.56 95 TYR A CA 1
ATOM 771 C C . TYR A 1 95 ? -4.698 15.764 18.180 1.00 92.56 95 TYR A C 1
ATOM 773 O O . TYR A 1 95 ? -5.314 15.059 17.382 1.00 92.56 95 TYR A O 1
ATOM 781 N N . GLU A 1 96 ? -3.382 15.969 18.078 1.00 92.12 96 GLU A N 1
ATOM 782 C CA . GLU A 1 96 ? -2.579 15.409 16.986 1.00 92.12 96 GLU A CA 1
ATOM 783 C C . GLU A 1 96 ? 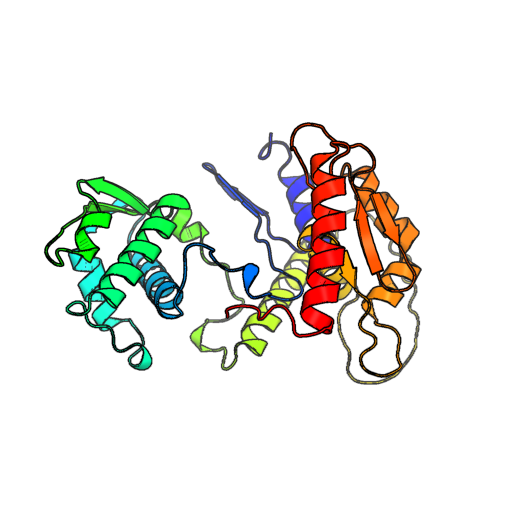-2.586 13.876 16.992 1.00 92.12 96 GLU A C 1
ATOM 785 O O . GLU A 1 96 ? -2.729 13.271 15.933 1.00 92.12 96 GLU A O 1
ATOM 790 N N . HIS A 1 97 ? -2.537 13.240 18.168 1.00 94.06 97 HIS A N 1
ATOM 791 C CA . HIS A 1 97 ? -2.587 11.780 18.295 1.00 94.06 97 HIS A CA 1
ATOM 792 C C . HIS A 1 97 ? -3.942 11.223 17.861 1.00 94.06 97 HIS A C 1
ATOM 794 O O . HIS A 1 97 ? -4.004 10.274 17.076 1.00 94.06 97 HIS A O 1
ATOM 800 N N . ARG A 1 98 ? -5.036 11.865 18.293 1.00 94.44 98 ARG A N 1
ATOM 801 C CA . ARG A 1 98 ? -6.385 11.497 17.843 1.00 94.44 98 ARG A CA 1
ATOM 802 C C . ARG A 1 98 ? -6.514 11.628 16.331 1.00 94.44 98 ARG A C 1
ATOM 804 O O . ARG A 1 98 ? -7.020 10.725 15.675 1.00 94.44 98 ARG A O 1
ATOM 811 N N . LYS A 1 99 ? -5.991 12.712 15.755 1.00 95.12 99 LYS A N 1
ATOM 812 C CA . LYS A 1 99 ? -6.001 12.932 14.305 1.00 95.12 99 LYS A CA 1
ATOM 813 C C . LYS A 1 99 ? -5.174 11.882 13.553 1.00 95.12 99 LYS A C 1
ATOM 815 O O . LYS A 1 99 ? -5.585 11.467 12.472 1.00 95.12 99 LYS A O 1
ATOM 820 N N . SER A 1 100 ? -4.042 11.443 14.105 1.00 95.44 100 SER A N 1
ATOM 821 C CA . SER A 1 100 ? -3.239 10.337 13.561 1.00 95.44 100 SER A CA 1
ATOM 822 C C . SER A 1 100 ? -4.020 9.021 13.550 1.00 95.44 100 SER A C 1
ATOM 824 O O . SER A 1 100 ? -4.041 8.331 12.530 1.00 95.44 100 SER A O 1
ATOM 826 N N . LEU A 1 101 ? -4.751 8.713 14.630 1.00 95.25 101 LEU A N 1
ATOM 827 C CA . LEU A 1 101 ? -5.621 7.534 14.680 1.00 95.25 101 LEU A CA 1
ATOM 828 C C . LEU A 1 101 ? -6.739 7.606 13.634 1.00 95.25 101 LEU A C 1
ATOM 830 O O . LEU A 1 101 ? -6.965 6.638 12.910 1.00 95.25 101 LEU A O 1
ATOM 834 N N . VAL A 1 102 ? -7.402 8.760 13.503 1.00 95.75 102 VAL A N 1
ATOM 835 C CA . VAL A 1 102 ? -8.445 8.958 12.484 1.00 95.75 102 VAL A CA 1
ATOM 836 C C . VAL A 1 102 ? -7.886 8.742 11.078 1.00 95.75 102 VAL A C 1
ATOM 838 O O . VAL A 1 102 ? -8.529 8.065 10.277 1.00 95.75 102 VAL A O 1
ATOM 841 N N . ARG A 1 103 ? -6.680 9.245 10.768 1.00 96.69 103 ARG A N 1
ATOM 842 C CA . ARG A 1 103 ? -6.021 8.991 9.472 1.00 96.69 103 ARG A CA 1
ATOM 843 C C . ARG A 1 103 ? -5.776 7.497 9.246 1.00 96.69 103 ARG A C 1
ATOM 845 O O . ARG A 1 103 ? -6.118 6.990 8.179 1.00 96.69 103 ARG A O 1
ATOM 852 N N . ALA A 1 104 ? -5.248 6.792 10.247 1.00 96.38 104 ALA A N 1
ATOM 853 C CA . ALA A 1 104 ? -4.972 5.359 10.165 1.00 96.38 104 ALA A CA 1
ATOM 854 C C . ALA A 1 104 ? -6.247 4.518 9.962 1.00 96.38 104 ALA A C 1
ATOM 856 O O . ALA A 1 104 ? -6.287 3.668 9.073 1.00 96.38 104 ALA A O 1
ATOM 857 N N . LEU A 1 105 ? -7.313 4.789 10.721 1.00 96.06 105 LEU A N 1
ATOM 858 C CA . LEU A 1 105 ? -8.600 4.092 10.591 1.00 96.06 105 LEU A CA 1
ATOM 859 C C . LEU A 1 105 ? -9.314 4.425 9.278 1.00 96.06 105 LEU A C 1
ATOM 861 O O . LEU A 1 105 ? -9.888 3.543 8.642 1.00 96.06 105 LEU A O 1
ATOM 865 N N . THR A 1 106 ? -9.242 5.680 8.829 1.00 95.88 106 THR A N 1
ATOM 866 C CA . THR A 1 106 ? -9.808 6.094 7.536 1.00 95.88 106 THR A CA 1
ATOM 867 C C . THR A 1 106 ? -9.107 5.383 6.381 1.00 95.88 106 THR A C 1
ATOM 869 O O . THR A 1 106 ? -9.772 4.916 5.456 1.00 95.88 106 THR A O 1
ATOM 872 N N . PHE A 1 107 ? -7.782 5.231 6.452 1.00 95.94 107 PHE A N 1
ATOM 873 C CA . PHE A 1 107 ? -7.028 4.438 5.483 1.00 95.94 107 PHE A CA 1
ATOM 874 C C . PHE A 1 107 ? -7.380 2.943 5.561 1.00 95.94 107 PHE A C 1
ATOM 876 O O . PHE A 1 107 ? -7.631 2.308 4.538 1.00 95.94 107 PHE A O 1
ATOM 883 N N . ALA A 1 108 ? -7.484 2.375 6.766 1.00 95.56 108 ALA A N 1
ATOM 884 C CA . ALA A 1 108 ? -7.911 0.986 6.945 1.00 95.56 108 ALA A CA 1
ATOM 885 C C . ALA A 1 108 ? -9.301 0.734 6.328 1.00 95.56 108 ALA A C 1
ATOM 887 O O . ALA A 1 108 ? -9.510 -0.278 5.656 1.00 95.56 108 ALA A O 1
ATOM 888 N N . LYS A 1 109 ? -10.231 1.683 6.487 1.00 94.94 109 LYS A N 1
ATOM 889 C CA . LYS A 1 109 ? -11.550 1.671 5.846 1.00 94.94 109 LYS A CA 1
ATOM 890 C C . LYS A 1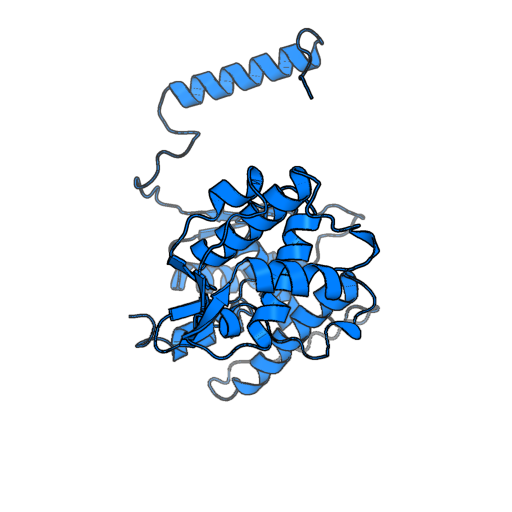 109 ? -11.456 1.779 4.322 1.00 94.94 109 LYS A C 1
ATOM 892 O O . LYS A 1 109 ? -12.135 1.030 3.629 1.00 94.94 109 LYS A O 1
ATOM 897 N N . SER A 1 110 ? -10.638 2.684 3.779 1.00 94.25 110 SER A N 1
ATOM 898 C CA . SER A 1 110 ? -10.553 2.906 2.324 1.00 94.25 110 SER A CA 1
ATOM 899 C C . SER A 1 110 ? -9.969 1.706 1.570 1.00 94.25 110 SER A C 1
ATOM 901 O O . SER A 1 110 ? -10.410 1.399 0.463 1.00 94.25 110 SER A O 1
ATOM 903 N N . VAL A 1 111 ? -9.028 0.989 2.190 1.00 92.00 111 VAL A N 1
ATOM 904 C CA . VAL A 1 111 ? -8.467 -0.271 1.671 1.00 92.00 111 VAL A CA 1
ATOM 905 C C . VAL A 1 111 ? -9.408 -1.461 1.927 1.00 92.00 111 VAL A C 1
ATOM 907 O O . VAL A 1 111 ? -9.256 -2.520 1.318 1.00 92.00 111 VAL A O 1
ATOM 910 N N . GLY A 1 112 ? -10.406 -1.288 2.798 1.00 92.88 112 GLY A N 1
ATOM 911 C CA . GLY A 1 112 ? -11.412 -2.292 3.128 1.00 92.88 112 GLY A CA 1
ATOM 912 C C . GLY A 1 112 ? -10.953 -3.317 4.160 1.00 92.88 112 GLY A C 1
ATOM 913 O O . GLY A 1 112 ? -11.479 -4.420 4.164 1.00 92.88 112 GLY A O 1
ATOM 914 N N . ILE A 1 113 ? -9.973 -2.989 5.008 1.00 94.81 113 ILE A N 1
ATOM 915 C CA . ILE A 1 113 ? -9.482 -3.819 6.128 1.00 94.81 113 ILE A CA 1
ATOM 916 C C . ILE A 1 113 ? -10.530 -3.903 7.247 1.00 94.81 113 ILE A C 1
ATOM 918 O O . ILE A 1 113 ? -10.700 -4.951 7.870 1.00 94.81 113 ILE A O 1
ATOM 922 N N . ILE A 1 114 ? -11.235 -2.795 7.470 1.00 95.88 114 ILE A N 1
ATOM 923 C CA . ILE A 1 114 ? -12.325 -2.653 8.437 1.00 95.88 114 ILE A CA 1
ATOM 924 C C . ILE A 1 114 ? -13.533 -2.035 7.740 1.00 95.88 114 ILE A C 1
ATOM 926 O O . ILE A 1 114 ? -13.375 -1.243 6.807 1.00 95.88 114 ILE A O 1
ATOM 930 N N . GLN A 1 115 ? -14.730 -2.364 8.210 1.00 95.00 115 GLN A N 1
ATOM 931 C CA . GLN A 1 115 ? -15.977 -1.812 7.693 1.00 95.00 115 GLN A CA 1
ATOM 932 C C . GLN A 1 115 ? -16.737 -1.128 8.837 1.00 95.00 115 GLN A C 1
ATOM 934 O O . GLN A 1 115 ? -17.055 -1.799 9.812 1.00 95.00 115 GLN A O 1
ATOM 939 N N . PRO A 1 116 ? -17.034 0.184 8.770 1.00 94.25 116 PRO A N 1
ATOM 940 C CA . PRO A 1 116 ? -17.851 0.826 9.794 1.00 94.25 116 PRO A CA 1
ATOM 941 C C . PRO A 1 116 ? -19.305 0.367 9.669 1.00 94.25 116 PRO A C 1
ATOM 943 O O . PRO A 1 116 ? -19.878 0.399 8.575 1.00 94.25 116 PRO A O 1
ATOM 946 N N . VAL A 1 117 ? -19.885 -0.029 10.797 1.00 94.62 117 VAL A N 1
ATOM 947 C CA . VAL A 1 117 ? -21.295 -0.413 10.931 1.00 94.62 117 VAL A CA 1
ATOM 948 C C . VAL A 1 117 ? -22.111 0.781 11.414 1.00 94.62 117 VAL A C 1
ATOM 950 O O . VAL A 1 117 ? -23.146 1.101 10.832 1.00 94.62 117 VAL A O 1
ATOM 953 N N . GLU A 1 118 ? -21.616 1.473 12.442 1.00 93.31 118 GLU A N 1
ATOM 954 C CA . GLU A 1 118 ? -22.293 2.601 13.079 1.00 93.31 118 GLU A CA 1
ATOM 955 C C . GLU A 1 118 ? -21.280 3.623 13.607 1.00 93.31 118 GLU A C 1
ATOM 957 O O . GLU A 1 118 ? -20.226 3.253 14.121 1.00 93.31 118 GLU A O 1
ATOM 962 N N . GLY A 1 119 ? -21.611 4.912 13.498 1.00 91.81 119 GLY A N 1
ATOM 963 C CA . GLY A 1 119 ? -20.779 6.018 13.975 1.00 91.81 119 GLY A CA 1
ATOM 964 C C . GLY A 1 119 ? -19.912 6.667 12.893 1.00 91.81 119 GLY A C 1
ATOM 965 O O . GLY A 1 119 ? -19.858 6.233 11.740 1.00 91.81 119 GLY A O 1
ATOM 966 N N . ASP A 1 120 ? -19.246 7.754 13.277 1.00 91.62 120 ASP A N 1
ATOM 967 C CA . ASP A 1 120 ? -18.405 8.563 12.397 1.00 91.62 120 ASP A CA 1
ATOM 968 C C . ASP A 1 120 ? -17.044 8.839 13.047 1.00 91.62 120 ASP A C 1
ATOM 970 O O . ASP A 1 120 ? -16.928 9.580 14.025 1.00 91.62 120 ASP A O 1
ATOM 974 N N . VAL A 1 121 ? -16.001 8.242 12.469 1.00 92.94 121 VAL A N 1
ATOM 975 C CA . VAL A 1 121 ? -14.626 8.320 12.974 1.00 92.94 121 VAL A CA 1
ATOM 976 C C . VAL A 1 121 ? -14.041 9.726 12.902 1.00 92.94 121 VAL A C 1
ATOM 978 O O . VAL A 1 121 ? -13.154 10.055 13.686 1.00 92.94 121 VAL A O 1
ATOM 981 N N . GLU A 1 122 ? -14.535 10.591 12.012 1.00 92.00 122 GLU A N 1
ATOM 982 C CA . GLU A 1 122 ? -13.996 11.947 11.877 1.00 92.00 122 GLU A CA 1
ATOM 983 C C . GLU A 1 122 ? -14.206 12.769 13.159 1.00 92.00 122 GLU A C 1
ATOM 985 O O . GLU A 1 122 ? -13.355 13.584 13.538 1.00 92.00 122 GLU A O 1
ATOM 990 N N . GLN A 1 123 ? -15.292 12.488 13.887 1.00 91.75 123 GLN A N 1
ATOM 991 C CA . GLN A 1 123 ? -15.651 13.180 15.125 1.00 91.75 123 GLN A CA 1
ATOM 992 C C . GLN A 1 123 ? -14.679 12.884 16.275 1.00 91.75 123 GLN A C 1
ATOM 994 O O . GLN A 1 123 ? -14.474 13.753 17.130 1.00 91.75 123 GLN A O 1
ATOM 999 N N . PHE A 1 124 ? -13.992 11.735 16.247 1.00 91.69 124 PHE A N 1
ATOM 1000 C CA . PHE A 1 124 ? -13.029 11.334 17.279 1.00 91.69 124 PHE A CA 1
ATOM 1001 C C . PHE A 1 124 ? -11.871 12.329 17.436 1.00 91.69 124 PHE A C 1
ATOM 1003 O O . PHE A 1 124 ? -11.357 12.534 18.535 1.00 91.69 124 PHE A O 1
ATOM 1010 N N . SER A 1 125 ? -11.495 13.035 16.363 1.00 90.12 125 SER A N 1
ATOM 1011 C CA . SER A 1 125 ? -10.467 14.083 16.443 1.00 90.12 125 SER A CA 1
ATOM 1012 C C . SER A 1 125 ? -10.838 15.168 17.465 1.00 90.12 125 SER A C 1
ATOM 1014 O O . SER A 1 125 ? -9.982 15.657 18.207 1.00 90.12 125 SER A O 1
ATOM 1016 N N . PHE A 1 126 ? -12.121 15.532 17.530 1.00 89.94 126 PHE A N 1
ATOM 1017 C CA . PHE A 1 126 ? -12.629 16.613 18.375 1.00 89.94 126 PHE A CA 1
ATOM 1018 C C . PHE A 1 126 ? -13.161 16.122 19.720 1.00 89.94 126 PHE A C 1
ATOM 1020 O O . PHE A 1 126 ? -13.051 16.848 20.706 1.00 89.94 126 PHE A O 1
ATOM 1027 N N . ARG A 1 127 ? -13.740 14.918 19.753 1.00 90.75 127 ARG A N 1
ATOM 1028 C CA . ARG A 1 127 ? -14.387 14.332 20.931 1.00 90.75 127 ARG A CA 1
ATOM 1029 C C . ARG A 1 127 ? -13.841 12.922 21.170 1.00 90.75 127 ARG A C 1
ATOM 1031 O O . ARG A 1 127 ? -14.244 12.016 20.438 1.00 90.75 127 ARG A O 1
ATOM 1038 N N . PRO A 1 128 ? -12.938 12.714 22.144 1.00 85.12 128 PRO A N 1
ATOM 1039 C CA . PRO A 1 128 ? -12.369 11.392 22.418 1.00 85.12 128 PRO A CA 1
ATOM 1040 C C . PRO A 1 128 ? -13.410 10.366 22.888 1.00 85.12 128 PRO A C 1
ATOM 1042 O O . PRO A 1 128 ? -13.162 9.172 22.804 1.00 85.12 128 PRO A O 1
ATOM 1045 N N . GLU A 1 129 ? -14.585 10.809 23.332 1.00 88.06 129 GLU A N 1
ATOM 1046 C CA . GLU A 1 129 ? -15.705 9.951 23.734 1.00 88.06 129 GLU A CA 1
ATOM 1047 C C . GLU A 1 129 ? -16.507 9.418 22.535 1.00 88.06 129 GLU A C 1
ATOM 1049 O O . GLU A 1 129 ? -17.495 8.711 22.718 1.00 88.06 129 GLU A O 1
ATOM 1054 N N . THR A 1 130 ? -16.133 9.793 21.306 1.00 90.81 130 THR A N 1
ATOM 1055 C CA . THR A 1 130 ? -16.792 9.296 20.094 1.00 90.81 130 THR A CA 1
ATOM 1056 C C . THR A 1 130 ? -16.587 7.795 19.987 1.00 90.81 130 THR A C 1
ATOM 1058 O O . THR A 1 130 ? -15.455 7.319 19.920 1.00 90.81 130 THR A O 1
ATOM 1061 N N . GLU A 1 131 ? -17.689 7.065 19.887 1.00 94.12 131 GLU A N 1
ATOM 1062 C CA . GLU A 1 131 ? -17.679 5.626 19.694 1.00 94.12 131 GLU A CA 1
ATOM 1063 C C . GLU A 1 131 ? -18.122 5.278 18.272 1.00 94.12 131 GLU A C 1
ATOM 1065 O O . GLU A 1 131 ? -19.032 5.890 17.708 1.00 94.12 131 GLU A O 1
ATOM 1070 N N . VAL A 1 132 ? -17.424 4.317 17.671 1.00 95.62 132 VAL A N 1
ATOM 1071 C CA . VAL A 1 132 ? -17.689 3.820 16.319 1.00 95.62 132 VAL A CA 1
ATOM 1072 C C . VAL A 1 132 ? -17.587 2.304 16.365 1.00 95.62 132 VAL A C 1
ATOM 1074 O O . VAL A 1 132 ? -16.633 1.771 16.936 1.00 95.62 132 VAL A O 1
ATOM 1077 N N . LEU A 1 133 ? -18.566 1.634 15.768 1.00 96.62 133 LEU A N 1
ATOM 1078 C CA . LEU A 1 133 ? -18.630 0.185 15.647 1.00 96.62 133 LEU A CA 1
ATOM 1079 C C . LEU A 1 133 ? -18.072 -0.243 14.291 1.00 96.62 133 LEU A C 1
ATOM 1081 O O . LEU A 1 133 ? -18.496 0.266 13.247 1.00 96.62 133 LEU A O 1
ATOM 1085 N N . TYR A 1 134 ? -17.153 -1.202 14.305 1.00 96.75 134 TYR A N 1
ATOM 1086 C CA . TYR A 1 134 ? -16.527 -1.749 13.108 1.00 96.75 134 TYR A CA 1
ATOM 1087 C C . TYR A 1 134 ? -16.675 -3.265 13.038 1.00 96.75 134 TYR A C 1
ATOM 1089 O O . TYR A 1 134 ? -16.638 -3.939 14.063 1.00 96.75 134 TYR A O 1
ATOM 1097 N N . ASP A 1 135 ? -16.730 -3.781 11.812 1.00 96.06 135 ASP A N 1
ATOM 1098 C CA . ASP A 1 135 ? -16.553 -5.195 11.495 1.00 96.06 135 ASP A CA 1
ATOM 1099 C C . ASP A 1 135 ? -15.150 -5.434 10.914 1.00 96.06 135 ASP A C 1
ATOM 1101 O O . ASP A 1 135 ? -14.669 -4.684 10.049 1.00 96.06 135 ASP A O 1
ATOM 1105 N N . VAL A 1 136 ? -14.506 -6.526 11.333 1.00 95.12 136 VAL A N 1
ATOM 1106 C CA . VAL A 1 136 ? -13.271 -7.018 10.705 1.00 95.12 136 VAL A CA 1
ATOM 1107 C C . VAL A 1 136 ? -13.591 -7.656 9.356 1.00 95.12 136 VAL A C 1
ATOM 1109 O O . VAL A 1 136 ? -14.373 -8.603 9.272 1.00 95.12 136 VAL A O 1
ATOM 1112 N N . THR A 1 137 ? -12.927 -7.224 8.284 1.00 94.12 137 THR A N 1
ATOM 1113 C CA . THR A 1 137 ? -13.094 -7.865 6.973 1.00 94.12 137 THR A CA 1
ATOM 1114 C C . THR A 1 137 ? -12.042 -8.950 6.732 1.00 94.12 137 THR A C 1
ATOM 1116 O O . THR A 1 137 ? -10.980 -8.990 7.358 1.00 94.12 137 THR A O 1
ATOM 1119 N N . VAL A 1 138 ? -12.282 -9.802 5.730 1.00 91.38 138 VAL A N 1
ATOM 1120 C CA . VAL A 1 138 ? -11.306 -10.803 5.259 1.00 91.38 138 VAL A CA 1
ATOM 1121 C C . VAL A 1 138 ? -10.008 -10.156 4.740 1.00 91.38 138 VAL A C 1
ATOM 1123 O O . VAL A 1 138 ? -8.956 -10.794 4.744 1.00 91.38 138 VAL A O 1
ATOM 1126 N N . VAL A 1 139 ? -10.054 -8.898 4.284 1.00 90.12 139 VAL A N 1
ATOM 1127 C CA . VAL A 1 139 ? -8.896 -8.194 3.702 1.00 90.12 139 VAL A CA 1
ATOM 1128 C C . VAL A 1 139 ? -7.804 -7.948 4.747 1.00 90.12 139 VAL A C 1
ATOM 1130 O O . VAL A 1 139 ? -6.635 -7.887 4.377 1.00 90.12 139 VAL A O 1
ATOM 1133 N N . SER A 1 140 ? -8.147 -7.885 6.037 1.00 90.25 140 SER A N 1
ATOM 1134 C CA . SER A 1 140 ? -7.181 -7.702 7.133 1.00 90.25 140 SER A CA 1
ATOM 1135 C C . SER A 1 140 ? -6.085 -8.776 7.146 1.00 90.25 140 SER A C 1
ATOM 1137 O O . SER A 1 140 ? -4.900 -8.449 7.159 1.00 90.25 140 SER A O 1
ATOM 1139 N N . ARG A 1 141 ? -6.467 -10.049 6.981 1.00 88.06 141 ARG A N 1
ATOM 1140 C CA . ARG A 1 141 ? -5.558 -11.211 6.844 1.00 88.06 141 ARG A CA 1
ATOM 1141 C C . ARG A 1 141 ? -4.683 -11.132 5.597 1.00 88.06 141 ARG A C 1
ATOM 1143 O O . ARG A 1 141 ? -3.585 -11.666 5.538 1.00 88.06 141 ARG A O 1
ATOM 1150 N N . TYR A 1 142 ? -5.246 -10.461 4.602 1.00 87.31 142 TYR A N 1
ATOM 1151 C CA . TYR A 1 142 ? -4.706 -10.083 3.309 1.00 87.31 142 TYR A CA 1
ATOM 1152 C C . TYR A 1 142 ? -3.588 -9.054 3.361 1.00 87.31 142 TYR A C 1
ATOM 1154 O O . TYR A 1 142 ? -2.789 -8.993 2.433 1.00 87.31 142 TYR A O 1
ATOM 1162 N N . PHE A 1 143 ? -3.605 -8.160 4.351 1.00 87.56 143 PHE A N 1
ATOM 1163 C CA . PHE A 1 143 ? -2.917 -6.884 4.218 1.00 87.56 143 PHE A CA 1
ATOM 1164 C C . PHE A 1 143 ? -1.406 -7.001 4.436 1.00 87.56 143 PHE A C 1
ATOM 1166 O O . PHE A 1 143 ? -0.620 -6.488 3.630 1.00 87.56 143 PHE A O 1
ATOM 1173 N N . MET A 1 144 ? -0.991 -7.693 5.492 1.00 83.00 144 MET A N 1
ATOM 1174 C CA . MET A 1 144 ? 0.426 -7.884 5.773 1.00 83.00 144 MET A CA 1
ATOM 1175 C C . MET A 1 144 ? 1.035 -8.892 4.805 1.00 83.00 144 MET A C 1
ATOM 1177 O O . MET A 1 144 ? 0.416 -9.883 4.426 1.00 83.00 144 MET A O 1
ATOM 1181 N N . ARG A 1 145 ? 2.262 -8.605 4.373 1.00 79.31 145 ARG A N 1
ATOM 1182 C CA . ARG A 1 145 ? 3.059 -9.586 3.636 1.00 79.31 145 ARG A CA 1
ATOM 1183 C C . ARG A 1 145 ? 3.530 -10.653 4.625 1.00 79.31 145 ARG A C 1
ATOM 1185 O O . ARG A 1 145 ? 3.863 -10.285 5.755 1.00 79.31 145 ARG A O 1
ATOM 1192 N N . PRO A 1 146 ? 3.603 -11.927 4.221 1.00 75.44 146 PRO A N 1
ATOM 1193 C CA . PRO A 1 146 ? 4.386 -12.881 4.983 1.00 75.44 146 PRO A CA 1
ATOM 1194 C C . PRO A 1 146 ? 5.857 -12.440 4.957 1.00 75.44 146 PRO A C 1
ATOM 1196 O O . PRO A 1 146 ? 6.307 -11.785 4.013 1.00 75.44 146 PRO A O 1
ATOM 1199 N N . TYR A 1 147 ? 6.566 -12.743 6.037 1.00 74.62 147 TYR A N 1
ATOM 1200 C CA . TYR A 1 147 ? 8.012 -12.597 6.130 1.00 74.62 147 TYR A CA 1
ATOM 1201 C C . TYR A 1 147 ? 8.602 -13.976 6.443 1.00 74.62 147 TYR A C 1
ATOM 1203 O O . TYR A 1 147 ? 7.956 -14.770 7.133 1.00 74.62 147 TYR A O 1
ATOM 1211 N N . PRO A 1 148 ? 9.831 -14.273 5.984 1.00 73.19 148 PRO A N 1
ATOM 1212 C CA . PRO A 1 148 ? 10.451 -15.584 6.189 1.00 73.19 148 PRO A CA 1
ATOM 1213 C C . PRO A 1 148 ? 10.782 -15.869 7.661 1.00 73.19 148 PRO A C 1
ATOM 1215 O O . PRO A 1 148 ? 11.056 -17.011 8.022 1.00 73.19 148 PRO A O 1
ATOM 1218 N N . LYS A 1 149 ? 10.804 -14.824 8.491 1.00 78.38 149 LYS A N 1
ATOM 1219 C CA . LYS A 1 149 ? 11.089 -14.851 9.924 1.00 78.38 149 LYS A CA 1
ATOM 1220 C C . LYS A 1 149 ? 10.164 -13.874 10.638 1.00 78.38 149 LYS A C 1
ATOM 1222 O O . LYS A 1 149 ? 9.565 -13.012 9.988 1.00 78.38 149 LYS A O 1
ATOM 1227 N N . ASP A 1 150 ? 10.074 -14.003 11.956 1.00 79.00 150 ASP A N 1
ATOM 1228 C CA . ASP A 1 150 ? 9.327 -13.064 12.789 1.00 79.00 150 ASP A CA 1
ATOM 1229 C C . ASP A 1 150 ? 9.874 -11.635 12.611 1.00 79.00 150 ASP A C 1
ATOM 1231 O O . ASP A 1 150 ? 11.081 -11.420 12.479 1.00 79.00 150 ASP A O 1
ATOM 1235 N N . LEU A 1 151 ? 8.977 -10.644 12.596 1.00 78.50 151 LEU A N 1
ATOM 1236 C CA . LEU A 1 151 ? 9.340 -9.236 12.451 1.00 78.50 151 LEU A CA 1
ATOM 1237 C C . LEU A 1 151 ? 10.268 -8.744 13.572 1.00 78.50 151 LEU A C 1
ATOM 1239 O O . LEU A 1 151 ? 11.069 -7.839 13.343 1.00 78.50 151 LEU A O 1
ATOM 1243 N N . SER A 1 152 ? 10.177 -9.346 14.759 1.00 77.69 152 SER A N 1
ATOM 1244 C CA . SER A 1 152 ? 11.022 -9.025 15.913 1.00 77.69 152 SER A CA 1
ATOM 1245 C C . SER A 1 152 ? 12.482 -9.468 15.759 1.00 77.69 152 SER A C 1
ATOM 1247 O O . SER A 1 152 ? 13.349 -8.949 16.460 1.00 77.69 152 SER A O 1
ATOM 1249 N N . GLU A 1 153 ? 12.779 -10.383 14.832 1.00 83.81 153 GLU A N 1
ATOM 1250 C CA . GLU A 1 153 ? 14.144 -10.864 14.589 1.00 83.81 153 GLU A CA 1
ATOM 1251 C C . GLU A 1 153 ? 14.977 -9.901 13.730 1.00 83.81 153 GLU A C 1
ATOM 1253 O O . GLU A 1 153 ? 16.203 -10.011 13.704 1.00 83.81 153 GLU A O 1
ATOM 1258 N N . PHE A 1 154 ? 14.344 -8.949 13.036 1.00 83.56 154 PHE A N 1
ATOM 1259 C CA . PHE A 1 154 ? 15.052 -7.984 12.196 1.00 83.56 154 PHE A CA 1
ATOM 1260 C C . PHE A 1 154 ? 15.560 -6.808 13.030 1.00 83.56 154 PHE A C 1
ATOM 1262 O O . PHE A 1 154 ? 14.783 -6.010 13.552 1.00 83.56 154 PHE A O 1
ATOM 1269 N N . ALA A 1 155 ? 16.881 -6.636 13.093 1.00 81.12 155 ALA A N 1
ATOM 1270 C CA . ALA A 1 155 ? 17.488 -5.570 13.893 1.00 81.12 155 ALA A CA 1
ATOM 1271 C C . ALA A 1 155 ? 17.519 -4.218 13.163 1.00 81.12 155 ALA A C 1
ATOM 1273 O O . ALA A 1 155 ? 17.649 -3.163 13.784 1.00 81.12 155 ALA A O 1
ATOM 1274 N N . THR A 1 156 ? 17.457 -4.231 11.827 1.00 85.44 156 THR A N 1
ATOM 1275 C CA . THR A 1 156 ? 17.581 -3.015 11.014 1.00 85.44 156 THR A CA 1
ATOM 1276 C C . THR A 1 156 ? 16.613 -3.000 9.838 1.00 85.44 156 THR A C 1
ATOM 1278 O O . THR A 1 156 ? 16.322 -4.033 9.236 1.00 85.44 156 THR A O 1
ATOM 1281 N N . MET A 1 157 ? 16.203 -1.796 9.424 1.00 80.94 157 MET A N 1
ATOM 1282 C CA . MET A 1 157 ? 15.398 -1.594 8.210 1.00 80.94 157 MET A CA 1
ATOM 1283 C C . MET A 1 157 ? 16.055 -2.230 6.975 1.00 80.94 157 MET A C 1
ATOM 1285 O O . MET A 1 157 ? 15.379 -2.805 6.129 1.00 80.94 157 MET A O 1
ATOM 1289 N N . ARG A 1 158 ? 17.388 -2.171 6.874 1.00 80.69 158 ARG A N 1
ATOM 1290 C CA . ARG A 1 158 ? 18.127 -2.770 5.756 1.00 80.69 158 ARG A CA 1
ATOM 1291 C C . ARG A 1 158 ? 17.950 -4.288 5.694 1.00 80.69 158 ARG A C 1
ATOM 1293 O O . ARG A 1 158 ? 17.810 -4.832 4.606 1.00 80.69 158 ARG A O 1
ATOM 1300 N N . GLU A 1 159 ? 17.956 -4.955 6.843 1.00 83.00 159 GLU A N 1
ATOM 1301 C CA . GLU A 1 159 ? 17.762 -6.403 6.939 1.00 83.00 159 GLU A CA 1
ATOM 1302 C C . GLU A 1 159 ? 16.334 -6.804 6.553 1.00 83.00 159 GLU A C 1
ATOM 1304 O O . GLU A 1 159 ? 16.149 -7.698 5.728 1.00 83.00 159 GLU A O 1
ATOM 1309 N N . LEU A 1 160 ? 15.338 -6.068 7.058 1.00 82.00 160 LEU A N 1
ATOM 1310 C CA . LEU A 1 160 ? 13.931 -6.239 6.688 1.00 82.00 160 LEU A CA 1
ATOM 1311 C C . LEU A 1 160 ? 13.727 -6.084 5.168 1.00 82.00 160 LEU A C 1
ATOM 1313 O O . LEU A 1 160 ? 13.053 -6.894 4.529 1.00 82.00 160 LEU A O 1
ATOM 1317 N N . LEU A 1 161 ? 14.336 -5.055 4.569 1.00 77.81 161 LEU A N 1
ATOM 1318 C CA . LEU A 1 161 ? 14.265 -4.820 3.126 1.00 77.81 161 LEU A CA 1
ATOM 1319 C C . LEU A 1 161 ? 14.969 -5.927 2.334 1.00 77.81 161 LEU A C 1
ATOM 1321 O O . LEU A 1 161 ? 14.437 -6.357 1.313 1.00 77.81 161 LEU A O 1
ATOM 1325 N N . ALA A 1 162 ? 16.114 -6.429 2.799 1.00 76.56 162 ALA A N 1
ATOM 1326 C CA . ALA A 1 162 ? 16.827 -7.528 2.149 1.00 76.56 162 ALA A CA 1
ATOM 1327 C C . ALA A 1 162 ? 16.021 -8.841 2.172 1.00 76.56 162 ALA A C 1
ATOM 1329 O O . ALA A 1 162 ? 15.944 -9.533 1.158 1.00 76.56 162 ALA A O 1
ATOM 1330 N N . ALA A 1 163 ? 15.350 -9.147 3.286 1.00 74.38 163 ALA A N 1
ATOM 1331 C CA . ALA A 1 163 ? 14.528 -10.350 3.427 1.00 74.38 163 ALA A CA 1
ATOM 1332 C C . ALA A 1 163 ? 13.361 -10.412 2.426 1.00 74.38 163 ALA A C 1
ATOM 1334 O O . ALA A 1 163 ? 12.965 -11.500 2.008 1.00 74.38 163 ALA A O 1
ATOM 1335 N N . SER A 1 164 ? 12.859 -9.256 1.976 1.00 62.53 164 SER A N 1
ATOM 1336 C CA . SER A 1 164 ? 11.797 -9.190 0.962 1.00 62.53 164 SER A CA 1
ATOM 1337 C C . SER A 1 164 ? 12.203 -9.758 -0.409 1.00 62.53 164 SER A C 1
ATOM 1339 O O . SER A 1 164 ? 11.342 -10.142 -1.203 1.00 62.53 164 SER A O 1
ATOM 1341 N N . TRP A 1 165 ? 13.506 -9.856 -0.688 1.00 60.59 165 TRP A N 1
ATOM 1342 C CA . TRP A 1 165 ? 14.032 -10.418 -1.934 1.00 60.59 165 TRP A CA 1
ATOM 1343 C C . TRP A 1 165 ? 14.164 -11.943 -1.878 1.00 60.59 165 TRP A C 1
ATOM 1345 O O . TRP A 1 165 ? 13.907 -12.602 -2.881 1.00 60.59 165 TRP A O 1
ATOM 1355 N N . ILE A 1 166 ? 14.442 -12.510 -0.699 1.00 58.56 166 ILE A N 1
ATOM 1356 C CA . ILE A 1 166 ? 14.636 -13.958 -0.501 1.00 58.56 166 ILE A CA 1
ATOM 1357 C C . ILE A 1 166 ? 13.346 -14.742 -0.802 1.00 58.56 166 ILE A C 1
ATOM 1359 O O . ILE A 1 166 ? 13.389 -15.796 -1.432 1.00 58.56 166 ILE A O 1
ATOM 1363 N N . GLU A 1 167 ? 12.171 -14.210 -0.439 1.00 56.38 167 GLU A N 1
ATOM 1364 C CA . GLU A 1 167 ? 10.887 -14.846 -0.790 1.00 56.38 167 GLU A CA 1
ATOM 1365 C C . GLU A 1 167 ? 10.631 -14.892 -2.300 1.00 56.38 167 GLU A C 1
ATOM 1367 O O . GLU A 1 167 ? 9.949 -15.791 -2.798 1.00 56.38 167 GLU A O 1
ATOM 1372 N N . THR A 1 168 ? 11.155 -13.904 -3.028 1.00 53.34 168 THR A N 1
ATOM 1373 C CA . THR A 1 168 ? 10.981 -13.823 -4.478 1.00 53.34 168 THR A CA 1
ATOM 1374 C C . THR A 1 168 ? 11.774 -14.934 -5.176 1.00 53.34 168 THR A C 1
ATOM 1376 O O . THR A 1 168 ? 11.311 -15.490 -6.169 1.00 53.34 168 THR A O 1
ATOM 1379 N N . GLU A 1 169 ? 12.935 -15.294 -4.626 1.00 53.62 169 GLU A N 1
ATOM 1380 C CA . GLU A 1 169 ? 13.792 -16.371 -5.130 1.00 53.62 169 GLU A CA 1
ATOM 1381 C C . GLU A 1 169 ? 13.207 -17.753 -4.802 1.00 53.62 169 GLU A C 1
ATOM 1383 O O . GLU A 1 169 ? 13.018 -18.568 -5.701 1.00 53.62 169 GLU A O 1
ATOM 1388 N N . ALA A 1 170 ? 12.804 -17.988 -3.548 1.00 48.72 170 ALA A N 1
ATOM 1389 C CA . ALA A 1 170 ? 12.269 -19.284 -3.119 1.00 48.72 170 ALA A CA 1
ATOM 1390 C C . ALA A 1 170 ? 10.967 -19.685 -3.839 1.00 48.72 170 ALA A C 1
ATOM 1392 O O . ALA A 1 170 ? 10.689 -20.869 -4.011 1.00 48.72 170 ALA A O 1
ATOM 1393 N N . GLY A 1 171 ? 10.152 -18.717 -4.268 1.00 45.78 171 GLY A N 1
ATOM 1394 C CA . GLY A 1 171 ? 8.944 -19.001 -5.042 1.00 45.78 171 GLY A CA 1
ATOM 1395 C C . GLY A 1 171 ? 9.163 -19.114 -6.559 1.00 45.78 171 GLY A C 1
ATOM 1396 O O . GLY A 1 171 ? 8.238 -19.540 -7.248 1.00 45.78 171 GLY A O 1
ATOM 1397 N N . ALA A 1 172 ? 10.344 -18.754 -7.078 1.00 44.88 172 ALA A N 1
ATOM 1398 C CA . ALA A 1 172 ? 10.711 -18.966 -8.481 1.00 44.88 172 ALA A CA 1
ATOM 1399 C C . ALA A 1 172 ? 11.150 -20.422 -8.742 1.00 44.88 172 ALA A C 1
ATOM 1401 O O . ALA A 1 172 ? 10.848 -20.973 -9.800 1.00 44.88 172 ALA A O 1
ATOM 1402 N N . ASP A 1 173 ? 11.767 -21.077 -7.753 1.00 40.59 173 ASP A N 1
ATOM 1403 C CA . ASP A 1 173 ? 12.265 -22.457 -7.879 1.00 40.59 173 ASP A CA 1
ATOM 1404 C C . ASP A 1 173 ? 11.151 -23.522 -7.891 1.00 40.59 173 ASP A C 1
ATOM 1406 O O . ASP A 1 173 ? 11.343 -24.620 -8.405 1.00 40.59 173 ASP A O 1
ATOM 1410 N N . VAL A 1 174 ? 9.950 -23.210 -7.391 1.00 42.97 174 VAL A N 1
ATOM 1411 C CA . VAL A 1 174 ? 8.814 -24.161 -7.347 1.00 42.97 174 VAL A CA 1
ATOM 1412 C C . VAL A 1 174 ? 8.041 -24.213 -8.683 1.00 42.97 174 VAL A C 1
ATOM 1414 O O . VAL A 1 174 ? 7.178 -25.067 -8.870 1.00 42.97 174 VAL A O 1
ATOM 1417 N N . GLY A 1 175 ? 8.341 -23.316 -9.632 1.00 36.78 175 GLY A N 1
ATOM 1418 C CA . GLY A 1 175 ? 7.670 -23.220 -10.938 1.00 36.78 175 GLY A CA 1
ATOM 1419 C C . GLY A 1 175 ? 8.484 -23.712 -12.141 1.00 36.78 175 GLY A C 1
ATOM 1420 O O . GLY A 1 175 ? 7.964 -23.723 -13.258 1.00 36.78 175 GLY A O 1
ATOM 1421 N N . ALA A 1 176 ? 9.741 -24.113 -11.943 1.00 33.84 176 ALA A N 1
ATOM 1422 C CA . ALA A 1 176 ? 10.658 -24.487 -13.016 1.00 33.84 176 ALA A CA 1
ATOM 1423 C C . ALA A 1 176 ? 10.540 -25.977 -13.394 1.00 33.84 176 ALA A C 1
ATOM 1425 O O . ALA A 1 176 ? 11.468 -26.747 -13.178 1.00 33.84 176 ALA A O 1
ATOM 1426 N N . ASP A 1 177 ? 9.404 -26.391 -13.964 1.00 31.75 177 ASP A N 1
ATOM 1427 C CA . ASP A 1 177 ? 9.311 -27.692 -14.661 1.00 31.75 177 ASP A CA 1
ATOM 1428 C C . ASP A 1 177 ? 8.502 -27.636 -15.971 1.00 31.75 177 ASP A C 1
ATOM 1430 O O . ASP A 1 177 ? 7.932 -28.619 -16.437 1.00 31.75 177 ASP A O 1
ATOM 1434 N N . LEU A 1 178 ? 8.439 -26.464 -16.610 1.00 32.16 178 LEU A N 1
ATOM 1435 C CA . LEU A 1 178 ? 7.875 -26.328 -17.953 1.00 32.16 178 LEU A CA 1
ATOM 1436 C C . LEU A 1 178 ? 8.737 -25.388 -18.799 1.00 32.16 178 LEU A C 1
ATOM 1438 O O . LEU A 1 178 ? 8.648 -24.169 -18.676 1.00 32.16 178 LEU A O 1
ATOM 1442 N N . GLY A 1 179 ? 9.520 -25.979 -19.703 1.00 30.08 179 GLY A N 1
ATOM 1443 C CA . GLY A 1 179 ? 10.164 -25.275 -20.813 1.00 30.08 179 GLY A CA 1
ATOM 1444 C C . GLY A 1 179 ? 11.671 -25.121 -20.664 1.00 30.08 179 GLY A C 1
ATOM 1445 O O . GLY A 1 179 ? 12.172 -24.042 -20.364 1.00 30.08 179 GLY A O 1
ATOM 1446 N N . SER A 1 180 ? 12.376 -26.218 -20.931 1.00 37.28 180 SER A N 1
ATOM 1447 C CA . SER A 1 180 ? 13.767 -26.236 -21.371 1.00 37.28 180 SER A CA 1
ATOM 1448 C C . SER A 1 180 ? 13.968 -25.263 -22.534 1.00 37.28 180 SER A C 1
ATOM 1450 O O . SER A 1 180 ? 13.431 -25.507 -23.606 1.00 37.28 180 SER A O 1
ATOM 1452 N N . ASP A 1 181 ? 14.694 -24.178 -22.280 1.00 31.70 181 ASP A N 1
ATOM 1453 C CA . ASP A 1 181 ? 15.576 -23.460 -23.216 1.00 31.70 181 ASP A CA 1
ATOM 1454 C C . ASP A 1 181 ? 16.424 -22.476 -22.384 1.00 31.70 181 ASP A C 1
ATOM 1456 O O . ASP A 1 181 ? 16.464 -21.262 -22.603 1.00 31.70 181 ASP A O 1
ATOM 1460 N N . VAL A 1 182 ? 17.062 -23.009 -21.339 1.00 37.28 182 VAL A N 1
ATOM 1461 C CA . VAL A 1 182 ? 18.182 -22.338 -20.680 1.00 37.28 182 VAL A CA 1
ATOM 1462 C C . VAL A 1 182 ? 19.429 -22.926 -21.320 1.00 37.28 182 VAL A C 1
ATOM 1464 O O . VAL A 1 182 ? 19.926 -23.966 -20.907 1.00 37.28 182 VAL A O 1
ATOM 1467 N N . GLU A 1 183 ? 19.902 -22.294 -22.393 1.00 29.30 183 GLU A N 1
ATOM 1468 C CA . GLU A 1 183 ? 21.316 -22.410 -22.727 1.00 29.30 183 GLU A CA 1
ATOM 1469 C C . GLU A 1 183 ? 22.080 -21.736 -21.585 1.00 29.30 183 GLU A C 1
ATOM 1471 O O . GLU A 1 183 ? 22.150 -20.506 -21.484 1.00 29.30 183 GLU A O 1
ATOM 1476 N N . ASP A 1 184 ? 22.578 -22.573 -20.678 1.00 29.52 184 ASP A N 1
ATOM 1477 C CA . ASP A 1 184 ? 23.516 -22.219 -19.626 1.00 29.52 184 ASP A CA 1
ATOM 1478 C C . ASP A 1 184 ? 24.790 -21.658 -20.263 1.00 29.52 184 ASP A C 1
ATOM 1480 O O . ASP A 1 184 ? 25.745 -22.369 -20.574 1.00 29.52 184 ASP A O 1
ATOM 1484 N N . VAL A 1 185 ? 24.819 -20.343 -20.470 1.00 34.72 185 VAL A N 1
ATOM 1485 C CA . VAL A 1 185 ? 26.068 -19.627 -20.718 1.00 34.72 185 VAL A CA 1
ATOM 1486 C C . VAL A 1 185 ? 26.688 -19.330 -19.357 1.00 34.72 185 VAL A C 1
ATOM 1488 O O . VAL A 1 185 ? 26.556 -18.236 -18.805 1.00 34.72 185 VAL A O 1
ATOM 1491 N N . GLU A 1 186 ? 27.377 -20.330 -18.806 1.00 31.03 186 GLU A N 1
ATOM 1492 C CA . GLU A 1 186 ? 28.336 -20.136 -17.722 1.00 31.03 186 GLU A CA 1
ATOM 1493 C C . GLU A 1 186 ? 29.440 -19.188 -18.209 1.00 31.03 186 GLU A C 1
ATOM 1495 O O . GLU A 1 186 ? 30.404 -19.588 -18.861 1.00 31.03 186 GLU A O 1
ATOM 1500 N N . THR A 1 187 ? 29.314 -17.895 -17.907 1.00 33.50 187 THR A N 1
ATOM 1501 C CA . THR A 1 187 ? 30.436 -16.969 -18.077 1.00 33.50 187 THR A CA 1
ATOM 1502 C C . THR A 1 187 ? 31.213 -16.916 -16.772 1.00 33.50 187 THR A C 1
ATOM 1504 O O . THR A 1 187 ? 30.852 -16.219 -15.825 1.00 33.50 187 THR A O 1
ATOM 1507 N N . VAL A 1 188 ? 32.295 -17.689 -16.737 1.00 36.47 188 VAL A N 1
ATOM 1508 C CA . VAL A 1 188 ? 33.335 -17.632 -15.712 1.00 36.47 188 VAL A CA 1
ATOM 1509 C C . VAL A 1 188 ? 34.001 -16.253 -15.756 1.00 36.47 188 VAL A C 1
ATOM 1511 O O . VAL A 1 188 ? 34.625 -15.881 -16.747 1.00 36.47 188 VAL A O 1
ATOM 1514 N N . GLY A 1 189 ? 33.891 -15.502 -14.660 1.00 31.31 189 GLY A N 1
ATOM 1515 C CA . GLY A 1 189 ? 34.588 -14.233 -14.454 1.00 31.31 189 GLY A CA 1
ATOM 1516 C C . GLY A 1 189 ? 34.591 -13.846 -12.976 1.00 31.31 189 GLY A C 1
ATOM 1517 O O . GLY A 1 189 ? 33.603 -13.345 -12.453 1.00 31.31 189 GLY A O 1
ATOM 1518 N N . GLN A 1 190 ? 35.700 -14.123 -12.292 1.00 35.94 190 GLN A N 1
ATOM 1519 C CA . GLN A 1 190 ? 35.926 -13.843 -10.872 1.00 35.94 190 GLN A CA 1
ATOM 1520 C C . GLN A 1 190 ? 36.130 -12.343 -10.611 1.00 35.94 190 GLN A C 1
ATOM 1522 O O . GLN A 1 190 ? 37.064 -11.776 -11.168 1.00 35.94 190 GLN A O 1
ATOM 1527 N N . THR A 1 191 ? 35.374 -11.730 -9.690 1.00 30.62 191 THR A N 1
ATOM 1528 C CA . THR A 1 191 ? 35.911 -10.887 -8.592 1.00 30.62 191 THR A CA 1
ATOM 1529 C C . THR A 1 191 ? 34.802 -10.470 -7.611 1.00 30.62 191 THR A C 1
ATOM 1531 O O . THR A 1 191 ? 33.778 -9.950 -8.028 1.00 30.62 191 THR A O 1
ATOM 1534 N N . GLY A 1 192 ? 35.043 -10.674 -6.310 1.00 30.64 192 GLY A N 1
ATOM 1535 C CA . GLY A 1 192 ? 34.549 -9.837 -5.203 1.00 30.64 192 GLY A CA 1
ATOM 1536 C C . GLY A 1 192 ? 33.037 -9.717 -4.950 1.00 30.64 192 GLY A C 1
ATOM 1537 O O . GLY A 1 192 ? 32.374 -8.862 -5.516 1.00 30.64 192 GLY A O 1
ATOM 1538 N N . ASP A 1 193 ? 32.539 -10.497 -3.988 1.00 35.16 193 ASP A N 1
ATOM 1539 C CA . ASP A 1 193 ? 31.482 -10.111 -3.029 1.00 35.16 193 ASP A CA 1
ATOM 1540 C C . ASP A 1 193 ? 30.134 -9.562 -3.553 1.00 35.16 193 ASP A C 1
ATOM 1542 O O . ASP A 1 193 ? 29.508 -8.717 -2.921 1.00 35.16 193 ASP A O 1
ATOM 1546 N N . ASN A 1 194 ? 29.637 -10.060 -4.691 1.00 43.56 194 ASN A N 1
ATOM 1547 C CA . ASN A 1 194 ? 28.305 -9.689 -5.180 1.00 43.56 194 ASN A CA 1
ATOM 1548 C C . ASN A 1 194 ? 27.543 -10.901 -5.741 1.00 43.56 194 ASN A C 1
ATOM 1550 O O . ASN A 1 194 ? 27.311 -11.020 -6.944 1.00 43.56 194 ASN A O 1
ATOM 1554 N N . ARG A 1 195 ? 27.175 -11.840 -4.856 1.00 46.25 195 ARG A N 1
ATOM 1555 C CA . ARG A 1 195 ? 26.286 -12.980 -5.162 1.00 46.25 195 ARG A CA 1
ATOM 1556 C C . ARG A 1 195 ? 24.825 -12.527 -5.268 1.00 46.25 195 ARG A C 1
ATOM 1558 O O . ARG A 1 195 ? 23.955 -13.065 -4.595 1.00 46.25 195 ARG A O 1
ATOM 1565 N N . GLU A 1 196 ? 24.544 -11.515 -6.076 1.00 59.03 196 GLU A N 1
ATOM 1566 C CA . GLU A 1 196 ? 23.162 -11.244 -6.461 1.00 59.03 196 GLU A CA 1
ATOM 1567 C C . GLU A 1 196 ? 22.795 -12.208 -7.592 1.00 59.03 196 GLU A C 1
ATOM 1569 O O . GLU A 1 196 ? 23.440 -12.205 -8.644 1.00 59.03 196 GLU A O 1
ATOM 1574 N N . SER A 1 197 ? 21.786 -13.057 -7.371 1.00 69.06 197 SER A N 1
ATOM 1575 C CA . SER A 1 197 ? 21.283 -13.961 -8.404 1.00 69.06 197 SER A CA 1
ATOM 1576 C C . SER A 1 197 ? 20.885 -13.166 -9.652 1.00 69.06 197 SER A C 1
ATOM 1578 O O . SER A 1 197 ? 20.307 -12.078 -9.571 1.00 69.06 197 SER A O 1
ATOM 1580 N N . THR A 1 198 ? 21.150 -13.720 -10.839 1.00 74.75 198 THR A N 1
ATOM 1581 C CA . THR A 1 198 ? 20.735 -13.096 -12.109 1.00 74.75 198 THR A CA 1
ATOM 1582 C C . THR A 1 198 ? 19.216 -12.862 -12.141 1.00 74.75 198 THR A C 1
ATOM 1584 O O . THR A 1 198 ? 18.749 -11.895 -12.748 1.00 74.75 198 THR A O 1
ATOM 1587 N N . ALA A 1 199 ? 18.445 -13.697 -11.431 1.00 75.69 199 ALA A N 1
ATOM 1588 C CA . ALA A 1 199 ? 17.007 -13.530 -11.244 1.00 75.69 199 ALA A CA 1
ATOM 1589 C C . ALA A 1 199 ? 16.659 -12.285 -10.409 1.00 75.69 199 ALA A C 1
ATOM 1591 O O . ALA A 1 199 ? 15.838 -11.480 -10.850 1.00 75.69 199 ALA A O 1
ATOM 1592 N N . ALA A 1 200 ? 17.327 -12.072 -9.271 1.00 78.38 200 ALA A N 1
ATOM 1593 C CA . ALA A 1 200 ? 17.106 -10.910 -8.408 1.00 78.38 200 ALA A CA 1
ATOM 1594 C C . ALA A 1 200 ? 17.384 -9.592 -9.143 1.00 78.38 200 ALA A C 1
ATOM 1596 O O . ALA A 1 200 ? 16.568 -8.669 -9.099 1.00 78.38 200 ALA A O 1
ATOM 1597 N N . ARG A 1 201 ? 18.475 -9.535 -9.921 1.00 83.00 201 ARG A N 1
ATOM 1598 C CA . ARG A 1 201 ? 18.781 -8.368 -10.761 1.00 83.00 201 ARG A CA 1
ATOM 1599 C C . ARG A 1 201 ? 17.716 -8.129 -11.829 1.00 83.00 201 ARG A C 1
ATOM 1601 O O . ARG A 1 201 ? 17.293 -6.992 -12.036 1.00 83.00 201 ARG A O 1
ATOM 1608 N N . ARG A 1 202 ? 17.247 -9.191 -12.492 1.00 84.88 202 ARG A N 1
ATOM 1609 C CA . ARG A 1 202 ? 16.153 -9.095 -13.469 1.00 84.88 202 ARG A CA 1
ATOM 1610 C C . ARG A 1 202 ? 14.893 -8.533 -12.812 1.00 84.88 202 ARG A C 1
ATOM 1612 O O . ARG A 1 202 ? 14.334 -7.569 -13.326 1.00 84.88 202 ARG A O 1
ATOM 1619 N N . HIS A 1 203 ? 14.472 -9.083 -11.673 1.00 86.81 203 HIS A N 1
ATOM 1620 C CA . HIS A 1 203 ? 13.311 -8.581 -10.935 1.00 86.81 203 HIS A CA 1
ATOM 1621 C C . HIS A 1 203 ? 13.492 -7.123 -10.529 1.00 86.81 203 HIS A C 1
ATOM 1623 O O . HIS A 1 203 ? 12.568 -6.340 -10.720 1.00 86.81 203 HIS A O 1
ATOM 1629 N N . ARG A 1 204 ? 14.675 -6.729 -10.041 1.00 85.06 204 ARG A N 1
ATOM 1630 C CA . ARG A 1 204 ? 14.979 -5.336 -9.693 1.00 85.06 204 ARG A CA 1
ATOM 1631 C C . ARG A 1 204 ? 14.735 -4.391 -10.869 1.00 85.06 204 ARG A C 1
ATOM 1633 O O . ARG A 1 204 ? 13.985 -3.434 -10.713 1.00 85.06 204 ARG A O 1
ATOM 1640 N N . ILE A 1 205 ? 15.284 -4.703 -12.042 1.00 87.44 205 ILE A N 1
ATOM 1641 C CA . ILE A 1 205 ? 15.140 -3.873 -13.247 1.00 87.44 205 ILE A CA 1
ATOM 1642 C C . ILE A 1 205 ? 13.679 -3.784 -13.694 1.00 87.44 205 ILE A C 1
ATOM 1644 O O . ILE A 1 205 ? 13.186 -2.697 -13.984 1.00 87.44 205 ILE A O 1
ATOM 1648 N N . TYR A 1 206 ? 12.962 -4.909 -13.727 1.00 88.12 206 TYR A N 1
ATOM 1649 C CA . TYR A 1 206 ? 11.546 -4.907 -14.093 1.00 88.12 206 TYR A CA 1
ATOM 1650 C C . TYR A 1 206 ? 10.707 -4.107 -13.086 1.00 88.12 206 TYR A C 1
ATOM 1652 O O . TYR A 1 206 ? 9.868 -3.305 -13.487 1.00 88.12 206 TYR A O 1
ATOM 1660 N N . ARG A 1 207 ? 10.939 -4.282 -11.779 1.00 88.00 207 ARG A N 1
ATOM 1661 C CA . ARG A 1 207 ? 10.258 -3.519 -10.720 1.00 88.00 207 ARG A CA 1
ATOM 1662 C C . ARG A 1 207 ? 10.518 -2.030 -10.856 1.00 88.00 207 ARG A C 1
ATOM 1664 O O . ARG A 1 207 ? 9.576 -1.256 -10.734 1.00 88.00 207 ARG A O 1
ATOM 1671 N N . GLU A 1 208 ? 11.765 -1.647 -11.114 1.00 86.75 208 GLU A N 1
ATOM 1672 C CA . GLU A 1 208 ? 12.135 -0.257 -11.338 1.00 86.75 208 GLU A CA 1
ATOM 1673 C C . GLU A 1 208 ? 11.379 0.286 -12.546 1.00 86.75 208 GLU A C 1
ATOM 1675 O O . GLU A 1 208 ? 10.565 1.168 -12.347 1.00 86.75 208 GLU A O 1
ATOM 1680 N N . LEU A 1 209 ? 11.476 -0.328 -13.728 1.00 87.75 209 LEU A N 1
ATOM 1681 C CA . LEU A 1 209 ? 10.773 0.133 -14.935 1.00 87.75 209 LEU A CA 1
ATOM 1682 C C . LEU A 1 209 ? 9.241 0.219 -14.782 1.00 87.75 209 LEU A C 1
ATOM 1684 O O . LEU A 1 209 ? 8.625 1.152 -15.294 1.00 87.75 209 LEU A O 1
ATOM 1688 N N . PHE A 1 210 ? 8.602 -0.744 -14.108 1.00 87.31 210 PHE A N 1
ATOM 1689 C CA . PHE A 1 210 ? 7.138 -0.789 -13.984 1.00 87.31 210 PHE A CA 1
ATOM 1690 C C . PHE A 1 210 ? 6.570 0.064 -12.840 1.00 87.31 210 PHE A C 1
ATOM 1692 O O . PHE A 1 210 ? 5.394 0.431 -12.897 1.00 87.31 210 PHE A O 1
ATOM 1699 N N . LEU A 1 211 ? 7.348 0.353 -11.792 1.00 84.81 211 LEU A N 1
ATOM 1700 C CA . LEU A 1 211 ? 6.913 1.204 -10.672 1.00 84.81 211 LEU A CA 1
ATOM 1701 C C . LEU A 1 211 ? 7.414 2.645 -10.816 1.00 84.81 211 LEU A C 1
ATOM 1703 O O . LEU A 1 211 ? 6.706 3.579 -10.447 1.00 84.81 211 LEU A O 1
ATOM 1707 N N . CYS A 1 212 ? 8.592 2.812 -11.408 1.00 81.69 212 CYS A N 1
ATOM 1708 C CA . CYS A 1 212 ? 9.244 4.068 -11.743 1.00 81.69 212 CYS A CA 1
ATOM 1709 C C . CYS A 1 212 ? 9.568 4.046 -13.249 1.00 81.69 212 CYS A C 1
ATOM 1711 O O . CYS A 1 212 ? 10.595 3.501 -13.643 1.00 81.69 212 CYS A O 1
ATOM 1713 N N . PRO A 1 213 ? 8.749 4.651 -14.128 1.00 79.12 213 PRO A N 1
ATOM 1714 C CA . PRO A 1 213 ? 8.875 4.513 -15.589 1.00 79.12 213 PRO A CA 1
ATOM 1715 C C . PRO A 1 213 ? 10.141 5.146 -16.203 1.00 79.12 213 PRO A C 1
ATOM 1717 O O . PRO A 1 213 ? 10.213 5.335 -17.417 1.00 79.12 213 PRO A O 1
ATOM 1720 N N . ALA A 1 214 ? 11.141 5.467 -15.383 1.00 81.62 214 ALA A N 1
ATOM 1721 C CA . ALA A 1 214 ? 12.484 5.842 -15.770 1.00 81.62 214 ALA A CA 1
ATOM 1722 C C . ALA A 1 214 ? 13.498 5.219 -14.795 1.00 81.62 214 ALA A C 1
ATOM 1724 O O . ALA A 1 214 ? 13.425 5.442 -13.587 1.00 81.62 214 ALA A O 1
ATOM 1725 N N . LEU A 1 215 ? 14.466 4.492 -15.346 1.00 80.12 215 LEU A N 1
ATOM 1726 C CA . LEU A 1 215 ? 15.672 4.034 -14.667 1.00 80.12 215 LEU A CA 1
ATOM 1727 C C . LEU A 1 215 ? 16.813 4.964 -15.074 1.00 80.12 215 LEU A C 1
ATOM 1729 O O . LEU A 1 215 ? 17.106 5.113 -16.263 1.00 80.12 215 LEU A O 1
ATOM 1733 N N . TYR A 1 216 ? 17.447 5.608 -14.099 1.00 80.06 216 TYR A N 1
ATOM 1734 C CA . TYR A 1 216 ? 18.574 6.510 -14.330 1.00 80.06 216 TYR A CA 1
ATOM 1735 C C . TYR A 1 216 ? 19.878 5.802 -13.982 1.00 80.06 216 TYR A C 1
ATOM 1737 O O . TYR A 1 216 ? 20.016 5.245 -12.897 1.00 80.06 216 TYR A O 1
ATOM 1745 N N . GLY A 1 217 ? 20.855 5.859 -14.886 1.00 72.62 217 GLY A N 1
ATOM 1746 C CA . GLY A 1 217 ? 22.195 5.367 -14.597 1.00 72.62 217 GLY A CA 1
ATOM 1747 C C . GLY A 1 217 ? 22.855 6.250 -13.548 1.00 72.62 217 GLY A C 1
ATOM 1748 O O . GLY A 1 217 ? 23.032 7.449 -13.772 1.00 72.62 217 GLY A O 1
ATOM 1749 N N . SER A 1 218 ? 23.230 5.670 -12.409 1.00 65.00 218 SER A N 1
ATOM 1750 C CA . SER A 1 218 ? 24.010 6.403 -11.420 1.00 65.00 218 SER A CA 1
ATOM 1751 C C . SER A 1 218 ? 25.469 6.492 -11.872 1.00 65.00 218 SER A C 1
ATOM 1753 O O . SER A 1 218 ? 26.141 5.475 -12.002 1.00 65.00 218 SER A O 1
ATOM 1755 N N . GLU A 1 219 ? 25.991 7.705 -12.077 1.00 57.25 219 GLU A N 1
ATOM 1756 C CA . GLU A 1 219 ? 27.434 7.949 -12.286 1.00 57.25 219 GLU A CA 1
ATOM 1757 C C . GLU A 1 219 ? 28.203 8.015 -10.949 1.00 57.25 219 GLU A C 1
ATOM 1759 O O . GLU A 1 219 ? 29.258 8.641 -10.827 1.00 57.25 219 GLU A O 1
ATOM 1764 N N . SER A 1 220 ? 27.675 7.373 -9.906 1.00 51.31 220 SER A N 1
ATOM 1765 C CA . SER A 1 220 ? 28.335 7.286 -8.610 1.00 51.31 220 SER A CA 1
ATOM 1766 C C . SER A 1 220 ? 29.505 6.312 -8.726 1.00 51.31 220 SER A C 1
ATOM 1768 O O . SER A 1 220 ? 29.298 5.105 -8.742 1.00 51.31 220 SER A O 1
ATOM 1770 N N . SER A 1 221 ? 30.731 6.841 -8.781 1.00 44.94 221 SER A N 1
ATOM 1771 C CA . SER A 1 221 ? 32.020 6.119 -8.766 1.00 44.94 221 SER A CA 1
ATOM 1772 C C . SER A 1 221 ? 32.515 5.506 -10.087 1.00 44.94 221 SER A C 1
ATOM 1774 O O . SER A 1 221 ? 32.816 4.321 -10.143 1.00 44.94 221 SER A O 1
ATOM 1776 N N . GLY A 1 222 ? 32.672 6.316 -11.148 1.00 51.84 222 GLY A N 1
ATOM 1777 C CA . GLY A 1 222 ? 33.575 6.044 -12.294 1.00 51.84 222 GLY A CA 1
ATOM 1778 C C . GLY A 1 222 ? 33.348 4.748 -13.096 1.00 51.84 222 GLY A C 1
ATOM 1779 O O . GLY A 1 222 ? 34.081 4.469 -14.042 1.00 51.84 222 GLY A O 1
ATOM 1780 N N . SER A 1 223 ? 32.335 3.973 -12.732 1.00 56.81 223 SER A N 1
ATOM 1781 C CA . SER A 1 223 ? 31.950 2.675 -13.259 1.00 56.81 223 SER A CA 1
ATOM 1782 C C . SER A 1 223 ? 30.510 2.781 -13.750 1.00 56.81 223 SER A C 1
ATOM 1784 O O . SER A 1 223 ? 29.712 3.545 -13.206 1.00 56.81 223 SER A O 1
ATOM 1786 N N . LEU A 1 224 ? 30.188 2.079 -14.840 1.00 63.38 224 LEU A N 1
ATOM 1787 C CA . LEU A 1 224 ? 28.811 2.037 -15.321 1.00 63.38 224 LEU A CA 1
ATOM 1788 C C . LEU A 1 224 ? 27.947 1.275 -14.317 1.00 63.38 224 LEU A C 1
ATOM 1790 O O . LEU A 1 224 ? 28.327 0.189 -13.883 1.00 63.38 224 LEU A O 1
ATOM 1794 N N . ASP A 1 225 ? 26.767 1.824 -14.031 1.00 78.50 225 ASP A N 1
ATOM 1795 C CA . ASP A 1 225 ? 25.738 1.170 -13.229 1.00 78.50 225 ASP A CA 1
ATOM 1796 C C . ASP A 1 225 ? 25.498 -0.275 -13.729 1.00 78.50 225 ASP A C 1
ATOM 1798 O O . ASP A 1 225 ? 25.146 -0.462 -14.906 1.00 78.50 225 ASP A O 1
ATOM 1802 N N . PRO A 1 226 ? 25.699 -1.305 -12.881 1.00 81.31 226 PRO A N 1
ATOM 1803 C CA . PRO A 1 226 ? 25.499 -2.704 -13.253 1.00 81.31 226 PRO A CA 1
ATOM 1804 C C . PRO A 1 226 ? 24.117 -2.995 -13.852 1.00 81.31 226 PRO A C 1
ATOM 1806 O O . PRO A 1 226 ? 24.008 -3.858 -14.730 1.00 81.31 226 PRO A O 1
ATOM 1809 N N . ASP A 1 227 ? 23.080 -2.265 -13.432 1.00 83.50 227 ASP A N 1
ATOM 1810 C CA . ASP A 1 227 ? 21.717 -2.433 -13.944 1.00 83.50 227 ASP A CA 1
ATOM 1811 C C . ASP A 1 227 ? 21.586 -1.905 -15.371 1.00 83.50 227 ASP A C 1
ATOM 1813 O O . ASP A 1 227 ? 21.025 -2.579 -16.239 1.00 83.50 227 ASP A O 1
ATOM 1817 N N . MET A 1 228 ? 22.203 -0.757 -15.662 1.00 83.69 228 MET A N 1
ATOM 1818 C CA . MET A 1 228 ? 22.279 -0.211 -17.020 1.00 83.69 228 MET A CA 1
ATOM 1819 C C . MET A 1 228 ? 23.075 -1.122 -17.957 1.00 83.69 228 MET A C 1
ATOM 1821 O O . MET A 1 228 ? 22.707 -1.282 -19.123 1.00 83.69 228 MET A O 1
ATOM 1825 N N . VAL A 1 229 ? 24.164 -1.727 -17.470 1.00 85.25 229 VAL A N 1
ATOM 1826 C CA . VAL A 1 229 ? 24.957 -2.684 -18.257 1.00 85.25 229 VAL A CA 1
ATOM 1827 C C . VAL A 1 229 ? 24.123 -3.920 -18.591 1.00 85.25 229 VAL A C 1
ATOM 1829 O O . VAL A 1 229 ? 24.063 -4.319 -19.755 1.00 85.25 229 VAL A O 1
ATOM 1832 N N . TYR A 1 230 ? 23.426 -4.492 -17.604 1.00 86.75 230 TYR A N 1
ATOM 1833 C CA . TYR A 1 230 ? 22.532 -5.628 -17.828 1.00 86.75 230 TYR A CA 1
ATOM 1834 C C . TYR A 1 230 ? 21.433 -5.285 -18.841 1.00 86.75 230 TYR A C 1
ATOM 1836 O O . TYR A 1 230 ? 21.235 -6.014 -19.813 1.00 86.75 230 TYR A O 1
ATOM 1844 N N . LEU A 1 231 ? 20.760 -4.146 -18.662 1.00 86.44 231 LEU A N 1
ATOM 1845 C CA . LEU A 1 231 ? 19.667 -3.708 -19.527 1.00 86.44 231 LEU A CA 1
ATOM 1846 C C . LEU A 1 231 ? 20.140 -3.516 -20.979 1.00 86.44 231 LEU A C 1
ATOM 1848 O O . LEU A 1 231 ? 19.450 -3.928 -21.907 1.00 86.44 231 LEU A O 1
ATOM 1852 N N . ARG A 1 232 ? 21.354 -2.993 -21.197 1.00 86.25 232 ARG A N 1
ATOM 1853 C CA . ARG A 1 232 ? 21.957 -2.868 -22.540 1.00 86.25 232 ARG A CA 1
ATOM 1854 C C . ARG A 1 232 ? 22.282 -4.214 -23.187 1.00 86.25 232 ARG A C 1
ATOM 1856 O O . ARG A 1 232 ? 22.055 -4.370 -24.392 1.00 86.25 232 ARG A O 1
ATOM 1863 N N . ASN A 1 233 ? 22.796 -5.164 -22.406 1.00 88.38 233 ASN A N 1
ATOM 1864 C CA . ASN A 1 233 ? 23.153 -6.498 -22.890 1.00 88.38 233 ASN A CA 1
ATOM 1865 C C . ASN A 1 233 ? 21.904 -7.311 -23.262 1.00 88.38 233 ASN A C 1
ATOM 1867 O O . ASN A 1 233 ? 21.867 -7.931 -24.321 1.00 88.38 233 ASN A O 1
ATOM 1871 N N . TYR A 1 234 ? 20.853 -7.244 -22.441 1.00 87.88 234 TYR A N 1
ATOM 1872 C CA . TYR A 1 234 ? 19.615 -8.009 -22.620 1.00 87.88 234 TYR A CA 1
ATOM 1873 C C . TYR A 1 234 ? 18.472 -7.208 -23.266 1.00 87.88 234 TYR A C 1
ATOM 1875 O O . TYR A 1 234 ? 17.318 -7.641 -23.225 1.00 87.88 234 TYR A O 1
ATOM 1883 N N . ARG A 1 235 ? 18.773 -6.063 -23.896 1.00 86.25 235 ARG A N 1
ATOM 1884 C CA . ARG A 1 235 ? 17.767 -5.104 -24.390 1.00 86.25 235 ARG A CA 1
ATOM 1885 C C . ARG A 1 235 ? 16.696 -5.736 -25.279 1.00 86.25 235 ARG A C 1
ATOM 1887 O O . ARG A 1 235 ? 15.522 -5.494 -25.051 1.00 86.25 235 ARG A O 1
ATOM 1894 N N . ASN A 1 236 ? 17.090 -6.580 -26.238 1.00 88.25 236 ASN A N 1
ATOM 1895 C CA . ASN A 1 236 ? 16.163 -7.151 -27.220 1.00 88.25 236 ASN A CA 1
ATOM 1896 C C . ASN A 1 236 ? 15.151 -8.065 -26.522 1.00 88.25 236 ASN A C 1
ATOM 1898 O O . ASN A 1 236 ? 13.956 -7.949 -26.749 1.00 88.25 236 ASN A O 1
ATOM 1902 N N . ARG A 1 237 ? 15.636 -8.912 -25.604 1.00 88.38 237 ARG A N 1
ATOM 1903 C CA . ARG A 1 237 ? 14.807 -9.848 -24.840 1.00 88.38 237 ARG A CA 1
ATOM 1904 C C . ARG A 1 237 ? 13.850 -9.127 -23.891 1.00 88.38 237 ARG A C 1
ATOM 1906 O O . ARG A 1 237 ? 12.709 -9.548 -23.745 1.00 88.38 237 ARG A O 1
ATOM 1913 N N . ILE A 1 238 ? 14.319 -8.073 -23.216 1.00 87.94 238 ILE A N 1
ATOM 1914 C CA . ILE A 1 238 ? 13.479 -7.280 -22.304 1.00 87.94 238 ILE A CA 1
ATOM 1915 C C . ILE A 1 238 ? 12.428 -6.505 -23.103 1.00 87.94 238 ILE A C 1
ATOM 1917 O O . ILE A 1 238 ? 11.259 -6.517 -22.738 1.00 87.94 238 ILE A O 1
ATOM 1921 N N . GLN A 1 239 ? 12.832 -5.866 -24.200 1.00 89.81 239 GLN A N 1
ATOM 1922 C CA . GLN A 1 239 ? 11.932 -5.110 -25.061 1.00 89.81 239 GLN A CA 1
ATOM 1923 C C . GLN A 1 239 ? 10.837 -6.008 -25.648 1.00 89.81 239 GLN A C 1
ATOM 1925 O O . GLN A 1 239 ? 9.663 -5.679 -25.523 1.00 89.81 239 GLN A O 1
ATOM 1930 N N . GLU A 1 240 ? 11.207 -7.157 -26.218 1.00 89.50 240 GLU A N 1
ATOM 1931 C CA . GLU A 1 240 ? 10.256 -8.117 -26.784 1.00 89.50 240 GLU A CA 1
ATOM 1932 C C . GLU A 1 240 ? 9.250 -8.610 -25.736 1.00 89.50 240 GLU A C 1
ATOM 1934 O O . GLU A 1 240 ? 8.052 -8.637 -25.999 1.00 89.50 240 GLU A O 1
ATOM 1939 N N . ASP A 1 241 ? 9.701 -8.936 -24.521 1.00 87.56 241 ASP A N 1
ATOM 1940 C CA . ASP A 1 241 ? 8.802 -9.396 -23.456 1.00 87.56 241 ASP A CA 1
ATOM 1941 C C . ASP A 1 241 ? 7.829 -8.307 -22.975 1.00 87.56 241 ASP A C 1
ATOM 1943 O O . ASP A 1 241 ? 6.660 -8.600 -22.712 1.00 87.56 241 ASP A O 1
ATOM 1947 N N . ILE A 1 242 ? 8.292 -7.055 -22.873 1.00 88.12 242 ILE A N 1
ATOM 1948 C CA . ILE A 1 242 ? 7.461 -5.918 -22.453 1.00 88.12 242 ILE A CA 1
ATOM 1949 C C . ILE A 1 242 ? 6.441 -5.568 -23.540 1.00 88.12 242 ILE A C 1
ATOM 1951 O O . ILE A 1 242 ? 5.251 -5.451 -23.238 1.00 88.12 242 ILE A O 1
ATOM 1955 N N . GLU A 1 243 ? 6.877 -5.444 -24.793 1.00 88.75 243 GLU A N 1
ATOM 1956 C CA . GLU A 1 243 ? 6.021 -5.063 -25.925 1.00 88.75 243 GLU A CA 1
ATOM 1957 C C . GLU A 1 243 ? 5.032 -6.178 -26.307 1.00 88.75 243 GLU A C 1
ATOM 1959 O O . GLU A 1 243 ? 3.922 -5.897 -26.754 1.00 88.75 243 GLU A O 1
ATOM 1964 N N . ALA A 1 244 ? 5.368 -7.453 -26.072 1.00 87.81 244 ALA A N 1
ATOM 1965 C CA . ALA A 1 244 ? 4.451 -8.568 -26.325 1.00 87.81 244 ALA A CA 1
ATOM 1966 C C . ALA A 1 244 ? 3.268 -8.627 -25.342 1.00 87.81 244 ALA A C 1
ATOM 1968 O O . ALA A 1 244 ? 2.260 -9.284 -25.618 1.00 87.81 244 ALA A O 1
ATOM 1969 N N . ARG A 1 245 ? 3.390 -8.000 -24.164 1.00 83.81 245 ARG A N 1
ATOM 1970 C CA . ARG A 1 245 ? 2.427 -8.148 -23.055 1.00 83.81 245 ARG A CA 1
ATOM 1971 C C . ARG A 1 245 ? 1.821 -6.833 -22.587 1.00 83.81 245 ARG A C 1
ATOM 1973 O O . ARG A 1 245 ? 0.841 -6.856 -21.840 1.00 83.81 245 ARG A O 1
ATOM 1980 N N . THR A 1 246 ? 2.394 -5.704 -22.986 1.00 84.88 246 THR A N 1
ATOM 1981 C CA . THR A 1 246 ? 1.971 -4.369 -22.566 1.00 84.88 246 THR A CA 1
ATOM 1982 C C . THR A 1 246 ? 2.004 -3.401 -23.739 1.00 84.88 246 THR A C 1
ATOM 1984 O O . THR A 1 246 ? 2.732 -3.604 -24.701 1.00 84.88 246 THR A O 1
ATOM 1987 N N . ASP A 1 247 ? 1.244 -2.311 -23.636 1.00 85.56 247 ASP A N 1
ATOM 1988 C CA . ASP A 1 247 ? 1.259 -1.245 -24.644 1.00 85.56 247 ASP A CA 1
ATOM 1989 C C . ASP A 1 247 ? 2.536 -0.371 -24.564 1.00 85.56 247 ASP A C 1
ATOM 1991 O O . ASP A 1 247 ? 2.684 0.585 -25.326 1.00 85.56 247 ASP A O 1
ATOM 1995 N N . PHE A 1 248 ? 3.437 -0.642 -23.612 1.00 88.44 248 PHE A N 1
ATOM 1996 C CA . PHE A 1 248 ? 4.643 0.150 -23.392 1.00 88.44 248 PHE A CA 1
ATOM 1997 C C . PHE A 1 248 ? 5.769 -0.257 -24.337 1.00 88.44 248 PHE A C 1
ATOM 1999 O O . PHE A 1 248 ? 5.985 -1.434 -24.611 1.00 88.44 248 PHE A O 1
ATOM 2006 N N . ARG A 1 249 ? 6.544 0.742 -24.751 1.00 87.94 249 ARG A N 1
ATOM 2007 C CA . ARG A 1 249 ? 7.781 0.611 -25.508 1.00 87.94 249 ARG A CA 1
ATOM 2008 C C . ARG A 1 249 ? 8.967 0.926 -24.607 1.00 87.94 249 ARG A C 1
ATOM 2010 O O . ARG A 1 249 ? 8.960 1.943 -23.913 1.00 87.94 249 ARG A O 1
ATOM 2017 N N . LEU A 1 250 ? 9.992 0.081 -24.641 1.00 89.75 250 LEU A N 1
ATOM 2018 C CA . LEU A 1 250 ? 11.242 0.347 -23.935 1.00 89.75 250 LEU A CA 1
ATOM 2019 C C . LEU A 1 250 ? 12.143 1.250 -24.786 1.00 89.75 250 LEU A C 1
ATOM 2021 O O . LEU A 1 250 ? 12.565 0.868 -25.876 1.00 89.75 250 LEU A O 1
ATOM 2025 N N . GLU A 1 251 ? 12.478 2.428 -24.269 1.00 89.75 251 GLU A N 1
ATOM 2026 C CA . GLU A 1 251 ? 13.440 3.343 -24.882 1.00 89.75 251 GLU A CA 1
ATOM 2027 C C . GLU A 1 251 ? 14.725 3.397 -24.053 1.00 89.75 251 GLU A C 1
ATOM 2029 O O . GLU A 1 251 ? 14.702 3.727 -22.867 1.00 89.75 251 GLU A O 1
ATOM 2034 N N . LEU A 1 252 ? 15.862 3.078 -24.679 1.00 86.31 252 LEU A N 1
ATOM 2035 C CA . LEU A 1 252 ? 17.181 3.180 -24.057 1.00 86.31 252 LEU A CA 1
ATOM 2036 C C . LEU A 1 252 ? 17.942 4.395 -24.586 1.00 86.31 252 LEU A C 1
ATOM 2038 O O . LEU A 1 252 ? 18.158 4.542 -25.788 1.00 86.31 252 LEU A O 1
ATOM 2042 N N . TYR A 1 253 ? 18.464 5.184 -23.659 1.00 85.00 253 TYR A N 1
ATOM 2043 C CA . TYR A 1 253 ? 19.346 6.318 -23.896 1.00 85.00 253 TYR A CA 1
ATOM 2044 C C . TYR A 1 253 ? 20.712 6.089 -23.238 1.00 85.00 253 TYR A C 1
ATOM 2046 O O . TYR A 1 253 ? 20.970 5.071 -22.590 1.00 85.00 253 TYR A O 1
ATOM 2054 N N . ARG A 1 254 ? 21.622 7.062 -23.390 1.00 78.88 254 ARG A N 1
ATOM 2055 C CA . ARG A 1 254 ? 22.976 6.984 -22.822 1.00 78.88 254 ARG A CA 1
ATOM 2056 C C . ARG A 1 254 ? 22.943 6.757 -21.305 1.00 78.88 254 ARG A C 1
ATOM 2058 O O . ARG A 1 254 ? 23.584 5.826 -20.839 1.00 78.88 254 ARG A O 1
ATOM 2065 N N . ASN A 1 255 ? 22.170 7.543 -20.561 1.00 80.31 255 ASN A N 1
ATOM 2066 C CA . ASN A 1 255 ? 22.163 7.502 -19.092 1.00 80.31 255 ASN A CA 1
ATOM 2067 C C . ASN A 1 255 ? 20.786 7.148 -18.508 1.00 80.31 255 ASN A C 1
ATOM 2069 O O . ASN A 1 255 ? 20.557 7.346 -17.319 1.00 80.31 255 ASN A O 1
ATOM 2073 N N . CYS A 1 256 ? 19.848 6.672 -19.329 1.00 84.19 256 CYS A N 1
ATOM 2074 C CA . CYS A 1 256 ? 18.494 6.393 -18.870 1.00 84.19 256 CYS A CA 1
ATOM 2075 C C . CYS A 1 256 ? 17.819 5.313 -19.718 1.00 84.19 256 CYS A C 1
ATOM 2077 O O . CYS A 1 256 ? 18.078 5.228 -20.918 1.00 84.19 256 CYS A O 1
ATOM 2079 N N . ALA A 1 257 ? 16.946 4.521 -19.105 1.00 87.19 257 ALA A N 1
ATOM 2080 C CA . ALA A 1 257 ? 15.978 3.673 -19.785 1.00 87.19 257 ALA A CA 1
ATOM 2081 C C . ALA A 1 257 ? 14.567 4.054 -19.323 1.00 87.19 257 ALA A C 1
ATOM 2083 O O . ALA A 1 257 ? 14.352 4.265 -18.133 1.00 87.19 257 ALA A O 1
ATOM 2084 N N . MET A 1 258 ? 13.612 4.155 -20.244 1.00 89.00 258 MET A N 1
ATOM 2085 C CA . MET A 1 258 ? 12.244 4.581 -19.938 1.00 89.00 258 MET A CA 1
ATOM 2086 C C . MET A 1 258 ? 11.217 3.661 -20.586 1.00 89.00 258 MET A C 1
ATOM 2088 O O . MET A 1 258 ? 11.442 3.141 -21.681 1.00 89.00 258 MET A O 1
ATOM 2092 N N . LEU A 1 259 ? 10.070 3.499 -19.923 1.00 89.06 259 LEU A N 1
ATOM 2093 C CA . LEU A 1 259 ? 8.882 2.912 -20.537 1.00 89.06 259 LEU A CA 1
ATOM 2094 C C . LEU A 1 259 ? 7.982 4.027 -21.056 1.00 89.06 259 LEU A C 1
ATOM 2096 O O . LEU A 1 259 ? 7.455 4.832 -20.288 1.00 89.06 259 LEU A O 1
ATOM 2100 N N . VAL A 1 260 ? 7.803 4.063 -22.372 1.00 86.81 260 VAL A N 1
ATOM 2101 C CA . VAL A 1 260 ? 7.045 5.100 -23.072 1.00 86.81 260 VAL A CA 1
ATOM 2102 C C . VAL A 1 260 ? 5.809 4.480 -23.703 1.00 86.81 260 VAL A C 1
ATOM 2104 O O . VAL A 1 260 ? 5.848 3.373 -24.227 1.00 86.81 260 VAL A O 1
ATOM 2107 N N . LEU A 1 261 ? 4.692 5.200 -23.673 1.00 86.31 261 LEU A N 1
ATOM 2108 C CA . LEU A 1 261 ? 3.510 4.837 -24.445 1.00 86.31 261 LEU A CA 1
ATOM 2109 C C . LEU A 1 261 ? 3.581 5.576 -25.797 1.00 86.31 261 LEU A C 1
ATOM 2111 O O . LEU A 1 261 ? 3.423 6.799 -25.803 1.00 86.31 261 LEU A O 1
ATOM 2115 N N . PRO A 1 262 ? 3.847 4.891 -26.928 1.00 76.38 262 PRO A N 1
ATOM 2116 C CA . PRO A 1 262 ? 4.068 5.558 -28.216 1.00 76.38 262 PRO A CA 1
ATOM 2117 C C . PRO A 1 262 ? 2.813 6.279 -28.724 1.00 76.38 262 PRO A C 1
ATOM 2119 O O . PRO A 1 262 ? 2.902 7.349 -29.324 1.00 76.38 262 PRO A O 1
ATOM 2122 N N . GLU A 1 263 ? 1.632 5.729 -28.440 1.00 72.00 263 GLU A N 1
ATOM 2123 C CA . GLU A 1 263 ? 0.357 6.369 -28.746 1.00 72.00 263 GLU A CA 1
ATOM 2124 C C . GLU A 1 263 ? -0.208 7.076 -27.513 1.00 72.00 263 GLU A C 1
ATOM 2126 O O . GLU A 1 263 ? -0.486 6.462 -26.480 1.00 72.00 263 GLU A O 1
ATOM 2131 N N . ARG A 1 264 ? -0.462 8.385 -27.630 1.00 61.62 264 ARG A N 1
ATOM 2132 C CA . ARG A 1 264 ? -1.176 9.137 -26.593 1.00 61.62 264 ARG A CA 1
ATOM 2133 C C . ARG A 1 264 ? -2.618 8.644 -26.513 1.00 61.62 264 ARG A C 1
ATOM 2135 O O . ARG A 1 264 ? -3.481 9.090 -27.268 1.00 61.62 264 ARG A O 1
ATOM 2142 N N . ARG A 1 265 ? -2.921 7.773 -25.551 1.00 61.06 265 ARG A N 1
ATOM 2143 C CA . ARG A 1 265 ? -4.316 7.502 -25.193 1.00 61.06 265 ARG A CA 1
ATOM 2144 C C . ARG A 1 265 ? -4.900 8.774 -24.576 1.00 61.06 265 ARG A C 1
ATOM 2146 O O . ARG A 1 265 ? -4.592 9.098 -23.434 1.00 61.06 265 ARG A O 1
ATOM 2153 N N . MET A 1 266 ? -5.766 9.473 -25.317 1.00 55.09 266 MET A N 1
ATOM 2154 C CA . MET A 1 266 ? -6.469 10.714 -24.924 1.00 55.09 266 MET A CA 1
ATOM 2155 C C . MET A 1 266 ? -7.404 10.575 -23.696 1.00 55.09 266 MET A C 1
ATOM 2157 O O . MET A 1 266 ? -8.331 11.359 -23.526 1.00 55.09 266 MET A O 1
ATOM 2161 N N . ARG A 1 267 ? -7.213 9.579 -22.823 1.00 54.03 267 ARG A N 1
ATOM 2162 C CA . ARG A 1 267 ? -8.003 9.436 -21.591 1.00 54.03 267 ARG A CA 1
ATOM 2163 C C . ARG A 1 267 ? -7.623 10.463 -20.526 1.00 54.03 267 ARG A C 1
ATOM 2165 O O . ARG A 1 267 ? -8.439 10.735 -19.654 1.00 54.03 267 ARG A O 1
ATOM 2172 N N . TYR A 1 268 ? -6.421 11.034 -20.604 1.00 55.34 268 TYR A N 1
ATOM 2173 C CA . TYR A 1 268 ? -5.907 11.983 -19.620 1.00 55.34 268 TYR A CA 1
ATOM 2174 C C . TYR A 1 268 ? -5.390 13.248 -20.308 1.00 55.34 268 TYR A C 1
ATOM 2176 O O . TYR A 1 268 ? -4.685 13.179 -21.314 1.00 55.34 268 TYR A O 1
ATOM 2184 N N . THR A 1 269 ? -5.727 14.415 -19.759 1.00 62.56 269 THR A N 1
ATOM 2185 C CA . THR A 1 269 ? -5.107 15.691 -20.131 1.00 62.56 269 THR A CA 1
ATOM 2186 C C . THR A 1 269 ? -3.757 15.791 -19.425 1.00 62.56 269 THR A C 1
ATOM 2188 O O . THR A 1 269 ? -3.685 16.216 -18.275 1.00 62.56 269 THR A O 1
ATOM 2191 N N . THR A 1 270 ? -2.693 15.326 -20.075 1.00 60.25 270 THR A N 1
ATOM 2192 C CA . THR A 1 270 ? -1.338 15.326 -19.508 1.00 60.25 270 THR A CA 1
ATOM 2193 C C . THR A 1 270 ? -0.593 16.603 -19.878 1.00 60.25 270 THR A C 1
ATOM 2195 O O . THR A 1 270 ? -0.489 16.919 -21.059 1.00 60.25 270 THR A O 1
ATOM 2198 N N . TYR A 1 271 ? -0.037 17.301 -18.890 1.00 60.12 271 TYR A N 1
ATOM 2199 C CA . TYR A 1 271 ? 0.910 18.394 -19.110 1.00 60.12 271 TYR A CA 1
ATOM 2200 C C . TYR A 1 271 ? 2.334 17.836 -19.329 1.00 60.12 271 TYR A C 1
ATOM 2202 O O . TYR A 1 271 ? 2.711 16.905 -18.614 1.00 60.12 271 TYR A O 1
ATOM 2210 N N . PRO A 1 272 ? 3.154 18.402 -20.235 1.00 65.50 272 PRO A N 1
ATOM 2211 C CA . PRO A 1 272 ? 2.806 19.434 -21.213 1.00 65.50 272 PRO A CA 1
ATOM 2212 C C . PRO A 1 272 ? 1.978 18.854 -22.375 1.00 65.50 272 PRO A C 1
ATOM 2214 O O . PRO A 1 272 ? 2.317 17.822 -22.960 1.00 65.50 272 PRO A O 1
ATOM 2217 N N . ASP A 1 273 ? 0.878 19.528 -22.711 1.00 69.25 273 ASP A N 1
ATOM 2218 C CA . ASP A 1 273 ? 0.014 19.206 -23.850 1.00 69.25 273 ASP A CA 1
ATOM 2219 C C . ASP A 1 273 ? 0.286 20.123 -25.055 1.00 69.25 273 ASP A C 1
ATOM 2221 O O . ASP A 1 273 ? 1.106 21.032 -25.001 1.00 69.25 273 ASP A O 1
ATOM 2225 N N . ALA A 1 274 ? -0.398 19.870 -26.175 1.00 67.44 274 ALA A N 1
ATOM 2226 C CA . ALA A 1 274 ? -0.299 20.710 -27.372 1.00 67.44 274 ALA A CA 1
ATOM 2227 C C . ALA A 1 274 ? -1.114 22.017 -27.270 1.00 67.44 274 ALA A C 1
ATOM 2229 O O . ALA A 1 274 ? -1.294 22.706 -28.274 1.00 67.44 274 ALA A O 1
ATOM 2230 N N . LYS A 1 275 ? -1.684 22.345 -26.101 1.00 76.50 275 LYS A N 1
ATOM 2231 C CA . LYS A 1 275 ? -2.396 23.611 -25.917 1.00 76.50 275 LYS A CA 1
ATOM 2232 C C . LYS A 1 275 ? -1.377 24.689 -25.583 1.00 76.50 275 LYS A C 1
ATOM 2234 O O . LYS A 1 275 ? -0.462 24.465 -24.798 1.00 76.50 275 LYS A O 1
ATOM 2239 N N . GLY A 1 276 ? -1.620 25.903 -26.076 1.00 78.81 276 GLY A N 1
ATOM 2240 C CA . GLY A 1 276 ? -0.744 27.051 -25.816 1.00 78.81 276 GLY A CA 1
ATOM 2241 C C . GLY A 1 276 ? -0.549 27.380 -24.330 1.00 78.81 276 GLY A C 1
ATOM 2242 O O . GLY A 1 276 ? 0.412 28.052 -23.981 1.00 78.81 276 GLY A O 1
ATOM 2243 N N . ILE A 1 277 ? -1.408 26.874 -23.435 1.00 80.75 277 ILE A N 1
ATOM 2244 C CA . ILE A 1 277 ? -1.207 26.985 -21.982 1.00 80.75 277 ILE A CA 1
ATOM 2245 C C . ILE A 1 277 ? 0.092 26.287 -21.562 1.00 80.75 277 ILE A C 1
ATOM 2247 O O . ILE A 1 277 ? 0.836 26.852 -20.770 1.00 80.75 277 ILE A O 1
ATOM 2251 N N . SER A 1 278 ? 0.402 25.115 -22.122 1.00 81.81 278 SER A N 1
ATOM 2252 C CA . SER A 1 278 ? 1.630 24.385 -21.799 1.00 81.81 278 SER A CA 1
ATOM 2253 C C . SER A 1 278 ? 2.882 25.139 -22.242 1.00 81.81 278 SER A C 1
ATOM 2255 O O . SER A 1 278 ? 3.844 25.236 -21.479 1.00 81.81 278 SER A O 1
ATOM 2257 N N . ASP A 1 279 ? 2.841 25.760 -23.422 1.00 80.31 279 ASP A N 1
ATOM 2258 C CA . ASP A 1 279 ? 3.934 26.601 -23.919 1.00 80.31 279 ASP A CA 1
ATOM 2259 C C . ASP A 1 279 ? 4.135 27.842 -23.042 1.00 80.31 279 ASP A C 1
ATOM 2261 O O . ASP A 1 279 ? 5.263 28.159 -22.659 1.00 80.31 279 ASP A O 1
ATOM 2265 N N . ILE A 1 280 ? 3.044 28.516 -22.660 1.00 85.94 280 ILE A N 1
ATOM 2266 C CA . ILE A 1 280 ? 3.087 29.677 -21.760 1.00 85.94 280 ILE A CA 1
ATOM 2267 C C . ILE A 1 280 ? 3.632 29.270 -20.387 1.00 85.94 280 ILE A C 1
ATOM 2269 O O . ILE A 1 280 ? 4.465 29.980 -19.829 1.00 85.94 280 ILE A O 1
ATOM 2273 N N . SER A 1 281 ? 3.219 28.124 -19.843 1.00 84.69 281 SER A N 1
ATOM 2274 C CA . SER A 1 281 ? 3.730 27.613 -18.568 1.00 84.69 281 SER A CA 1
ATOM 2275 C C . SER A 1 281 ? 5.225 27.284 -18.628 1.00 84.69 281 SER A C 1
ATOM 2277 O O . SER A 1 281 ? 5.952 27.604 -17.687 1.00 84.69 281 SER A O 1
ATOM 2279 N N . LEU A 1 282 ? 5.718 26.706 -19.730 1.00 84.88 282 LEU A N 1
ATOM 2280 C CA . LEU A 1 282 ? 7.150 26.454 -19.927 1.00 84.88 282 LEU A CA 1
ATOM 2281 C C . LEU A 1 282 ? 7.952 27.755 -20.061 1.00 84.88 282 LEU A C 1
ATOM 2283 O O . LEU A 1 282 ? 9.019 27.874 -19.451 1.00 84.88 282 LEU A O 1
ATOM 2287 N N . GLN A 1 283 ? 7.437 28.737 -20.807 1.00 86.19 283 GLN A N 1
ATOM 2288 C CA . GLN A 1 283 ? 8.050 30.065 -20.923 1.00 86.19 283 GLN A CA 1
ATOM 2289 C C . GLN A 1 283 ? 8.085 30.781 -19.572 1.00 86.19 283 GLN A C 1
ATOM 2291 O O . GLN A 1 283 ? 9.133 31.285 -19.169 1.00 86.19 283 GLN A O 1
ATOM 2296 N N . PHE A 1 284 ? 6.977 30.754 -18.830 1.00 88.31 284 PHE A N 1
ATOM 2297 C CA . PHE A 1 284 ? 6.906 31.300 -17.480 1.00 88.31 284 PHE A CA 1
ATOM 2298 C C . PHE A 1 284 ? 7.920 30.627 -16.552 1.00 88.31 284 PHE A C 1
ATOM 2300 O O . PHE A 1 284 ? 8.674 31.316 -15.873 1.00 88.31 284 PHE A O 1
ATOM 2307 N N . ALA A 1 285 ? 8.011 29.293 -16.565 1.00 86.75 285 ALA A N 1
ATOM 2308 C CA . ALA A 1 285 ? 8.984 28.564 -15.755 1.00 86.75 285 ALA A CA 1
ATOM 2309 C C . ALA A 1 285 ? 10.437 28.924 -16.116 1.00 86.75 285 ALA A C 1
ATOM 2311 O O . ALA A 1 285 ? 11.294 28.979 -15.235 1.00 86.75 285 ALA A O 1
ATOM 2312 N N . ALA A 1 286 ? 10.735 29.180 -17.394 1.00 89.44 286 ALA A N 1
ATOM 2313 C CA . ALA A 1 286 ? 12.055 29.634 -17.822 1.00 89.44 286 ALA A CA 1
ATOM 2314 C C . ALA A 1 286 ? 12.385 31.036 -17.284 1.00 89.44 286 ALA A C 1
ATOM 2316 O O . ALA A 1 286 ? 13.462 31.221 -16.716 1.00 89.44 286 ALA A O 1
ATOM 2317 N N . VAL A 1 287 ? 11.449 31.984 -17.391 1.00 90.50 287 VAL A N 1
ATOM 2318 C CA . VAL A 1 287 ? 11.600 33.346 -16.849 1.00 90.50 287 VAL A CA 1
ATOM 2319 C C . VAL A 1 287 ? 11.719 33.318 -15.324 1.00 90.50 287 VAL A C 1
ATOM 2321 O O . VAL A 1 287 ? 12.615 33.945 -14.768 1.00 90.50 287 VAL A O 1
ATOM 2324 N N . ALA A 1 288 ? 10.890 32.528 -14.640 1.00 87.44 288 ALA A N 1
ATOM 2325 C CA . ALA A 1 288 ? 10.934 32.379 -13.188 1.00 87.44 288 ALA A CA 1
ATOM 2326 C C . ALA A 1 288 ? 12.279 31.812 -12.706 1.00 87.44 288 ALA A C 1
ATOM 2328 O O . ALA A 1 288 ? 12.834 32.305 -11.729 1.00 87.44 288 ALA A O 1
ATOM 2329 N N . ARG A 1 289 ? 12.853 30.822 -13.409 1.00 85.25 289 ARG A N 1
ATOM 2330 C CA . ARG A 1 289 ? 14.199 30.307 -13.098 1.00 85.25 289 ARG A CA 1
ATOM 2331 C C . ARG A 1 289 ? 15.293 31.350 -13.317 1.00 85.25 289 ARG A C 1
ATOM 2333 O O . ARG A 1 289 ? 16.235 31.390 -12.533 1.00 85.25 289 ARG A O 1
ATOM 2340 N N . GLN A 1 290 ? 15.184 32.181 -14.355 1.00 88.31 290 GLN A N 1
ATOM 2341 C CA . GLN A 1 290 ? 16.133 33.273 -14.594 1.00 88.31 290 GLN A CA 1
ATOM 2342 C C . GLN A 1 290 ? 16.047 34.341 -13.499 1.00 88.31 290 GLN A C 1
ATOM 2344 O O . GLN A 1 290 ? 17.078 34.726 -12.957 1.00 88.31 290 GLN A O 1
ATOM 2349 N N . ALA A 1 291 ? 14.837 34.748 -13.113 1.00 86.12 291 ALA A N 1
ATOM 2350 C CA . ALA A 1 291 ? 14.615 35.695 -12.022 1.00 86.12 291 ALA A CA 1
ATOM 2351 C C . ALA A 1 291 ? 15.060 35.132 -10.656 1.00 86.12 291 ALA A C 1
ATOM 2353 O O . ALA A 1 291 ? 15.635 35.856 -9.846 1.00 86.12 291 ALA A O 1
ATOM 2354 N N . LEU A 1 292 ? 14.882 33.826 -10.414 1.00 87.62 292 LEU A N 1
ATOM 2355 C CA . LEU A 1 292 ? 15.422 33.142 -9.233 1.00 87.62 292 LEU A CA 1
ATOM 2356 C C . LEU A 1 292 ? 16.961 33.142 -9.234 1.00 87.62 292 LEU A C 1
ATOM 2358 O O . LEU A 1 292 ? 17.574 33.444 -8.215 1.00 87.62 292 LEU A O 1
ATOM 2362 N N . ALA A 1 293 ? 17.592 32.848 -10.376 1.00 84.88 293 ALA A N 1
ATOM 2363 C CA . ALA A 1 293 ? 19.050 32.881 -10.519 1.00 84.88 293 ALA A CA 1
ATOM 2364 C C . ALA A 1 293 ? 19.631 34.303 -10.390 1.00 84.88 293 ALA A C 1
ATOM 2366 O O . ALA A 1 293 ? 20.755 34.462 -9.919 1.00 84.88 293 ALA A O 1
ATOM 2367 N N . ALA A 1 294 ? 18.863 35.327 -10.773 1.00 88.12 294 ALA A N 1
ATOM 2368 C CA . ALA A 1 294 ? 19.197 36.738 -10.589 1.00 88.12 294 ALA A CA 1
ATOM 2369 C C . ALA A 1 294 ? 18.925 37.256 -9.159 1.00 88.12 294 ALA A C 1
ATOM 2371 O O . ALA A 1 294 ? 19.312 38.376 -8.834 1.00 88.12 294 ALA A O 1
ATOM 2372 N N . GLY A 1 295 ? 18.284 36.457 -8.296 1.00 85.56 295 GLY A N 1
ATOM 2373 C CA . GLY A 1 295 ? 17.948 36.828 -6.916 1.00 85.56 295 GLY A CA 1
ATOM 2374 C C . GLY A 1 295 ? 16.732 37.753 -6.774 1.00 85.56 295 GLY A C 1
ATOM 2375 O O . GLY A 1 295 ? 16.486 38.270 -5.687 1.00 85.56 295 GLY A O 1
ATOM 2376 N N . GLU A 1 296 ? 15.967 37.962 -7.847 1.00 84.19 296 GLU A N 1
ATOM 2377 C CA . GLU A 1 296 ? 14.761 38.807 -7.870 1.00 84.19 296 GLU A CA 1
ATOM 2378 C C . GLU A 1 296 ? 13.538 38.098 -7.268 1.00 84.19 296 GLU A C 1
ATOM 2380 O O . GLU A 1 296 ? 12.584 38.741 -6.830 1.00 84.19 296 GLU A O 1
ATOM 2385 N N . LEU A 1 297 ? 13.574 36.765 -7.222 1.00 78.56 297 LEU A N 1
ATOM 2386 C CA . LEU A 1 297 ? 12.574 35.922 -6.578 1.00 78.56 297 LEU A CA 1
ATOM 2387 C C . LEU A 1 297 ? 13.214 35.156 -5.422 1.00 78.56 297 LEU A C 1
ATOM 2389 O O . LEU A 1 297 ? 14.313 34.624 -5.549 1.00 78.56 297 LEU A O 1
ATOM 2393 N N . GLN A 1 298 ? 12.498 35.056 -4.306 1.00 74.75 298 GLN A N 1
ATOM 2394 C CA . GLN A 1 298 ? 12.826 34.138 -3.218 1.00 74.75 298 GLN A CA 1
ATOM 2395 C C . GLN A 1 298 ? 11.768 33.038 -3.201 1.00 74.75 298 GLN A C 1
ATOM 2397 O O . GLN A 1 298 ? 10.574 33.334 -3.135 1.00 74.75 298 GLN A O 1
ATOM 2402 N N . MET A 1 299 ? 12.189 31.773 -3.286 1.00 62.94 299 MET A N 1
ATOM 2403 C CA . MET A 1 299 ? 11.260 30.667 -3.059 1.00 62.94 299 MET A CA 1
ATOM 2404 C C . MET A 1 299 ? 10.870 30.676 -1.583 1.00 62.94 299 MET A C 1
ATOM 2406 O O . MET A 1 299 ? 11.743 30.612 -0.717 1.00 62.94 299 MET A O 1
ATOM 2410 N N . GLN A 1 300 ? 9.572 30.794 -1.300 1.00 60.91 300 GLN A N 1
ATOM 2411 C CA . GLN A 1 300 ? 9.080 30.500 0.040 1.00 60.91 300 GLN A CA 1
ATOM 2412 C C . GLN A 1 300 ? 9.303 29.004 0.316 1.00 60.91 300 GLN A C 1
ATOM 2414 O O . GLN A 1 300 ? 9.092 28.204 -0.601 1.00 60.91 300 GLN A O 1
ATOM 2419 N N . PRO A 1 301 ? 9.785 28.645 1.517 1.00 48.09 301 PRO A N 1
ATOM 2420 C CA . PRO A 1 301 ? 10.006 27.255 1.900 1.00 48.09 301 PRO A CA 1
ATOM 2421 C C . PRO A 1 301 ? 8.705 26.447 1.952 1.00 48.09 301 PRO A C 1
ATOM 2423 O O . PRO A 1 301 ? 7.638 27.046 2.225 1.00 48.09 301 PRO A O 1
#

Secondary structure (DSSP, 8-state):
-TGGGHHHHHHHIIIII--EEEE-SS-EEEE---SS--GGGS-TT--SHHHHHHHHHHHHHHHTSPTT-EEEHHHHHHHHHHHS-GGG---TTSHHHHHHHHHHHHHHHHHTSEEEEES-GGGGGT-TT---EEEEPTHHHHHSPP-SS-GGG--SHHHHHHHHHHHHHHTTGGG-SS-------------SS----HHHHHHHHHHHHHHSSEEEPP-TTSS--HHHHHHHHTHHHHHHHHHHHSS-EEEE-SSEEEEE-SS--TTS-PSS-SSHHHHHHHHHHHHHHHHHHTTS-----